Protein AF-A0A2A2TKQ3-F1 (afdb_monomer)

Nearest PDB structures (foldseek):
  7jpq-assembly1_D  TM=5.133E-01  e=3.479E-04  Homo sapiens
  7jps-assembly1_D  TM=4.790E-01  e=3.655E-04  Homo sapiens
  7jgr-assembly1_D  TM=4.198E-01  e=1.679E-03  Drosophila melanogaster
  4l0r-assembly1_A  TM=9.637E-01  e=2.962E+00  Homo sapiens
  4afl-assembly2_F  TM=9.452E-01  e=4.844E+00  Homo sapiens

Solvent-accessible surface area (backbone atoms only — not comparable to full-atom values): 18251 Å² total; per-residue (Å²): 138,77,60,67,70,52,51,55,51,50,51,50,51,53,47,52,53,48,47,54,51,45,52,52,51,42,51,55,42,51,55,50,44,76,71,51,83,50,72,69,60,38,51,51,38,49,52,52,42,55,53,43,53,54,52,42,53,53,50,50,50,52,50,51,52,53,50,52,61,75,63,34,67,68,57,36,50,50,52,47,66,71,50,55,58,72,42,72,45,65,68,28,51,52,52,50,51,59,57,70,72,41,88,62,44,68,46,39,36,35,35,64,30,19,59,53,47,32,35,68,39,55,52,48,50,54,51,54,50,44,36,72,77,66,40,86,54,52,71,47,75,33,72,44,39,84,91,49,57,41,56,71,57,37,57,47,51,55,50,26,60,76,69,71,48,94,71,82,88,50,98,83,51,60,64,66,62,54,45,49,52,48,42,48,53,55,52,71,71,58,53,65,50,35,39,39,35,36,40,37,37,38,53,74,51,35,82,52,52,66,60,48,50,48,43,44,49,64,66,43,47,48,51,41,51,52,59,51,65,68,43,81,89,36,59,68,42,36,39,38,35,39,42,29,17,46,50,79,74,58,72,69,53,53,50,61,51,66,74,36,85,70,58,41,78,43,66,71,64,64,39,49,46,65,38,45,28,54,37,50,61,74,49,36,78,68,48,47,95,59,42,101,70,79,41,73,70,53,46,49,52,50,22,47,52,47,19,62,74,21,74,65,10,30,34,38,49,38,52,52,52,60,68,47,41,64,62,53,47,54,67,74,75,118

Radius of gyration: 28.94 Å; Cα contacts (8 Å, |Δi|>4): 387; chains: 1; bounding box: 60×42×96 Å

Organism: NCBI:txid987040

pLDDT: mean 85.83, std 11.77, range [32.97, 98.12]

Secondary structure (DSSP, 8-state):
--HHHHHHHHHHHHHHHHHHHHHHHHHHHHHHHHH---HHHHHHHHHHHHHHHHHHHHHHHHHHHHHHHHT-HHHHHHHHHHHGGGSS-HHHHHHHHHHHTSS-SEEEEEEESTTTTTHHHHHHHHHHHHHHHHSS-EEEEEE--TTS--SHHHHHHHHHHHHT------TTS-HHHHHHHHHHHHHHH--TT-EEEEEEE-GGG-TTHHHHHHHIIIIIIHHHHHHHHT-TT-TT-EEEEEEEESSPPPHHHHHHHHH-TTEEEPPP-PPPHHHHHHHHHHTGGGGGGG-TT--HHHHHHHHHHHHHHTTTT-HHHHHHHHHHHHHHHHHTT-

Sequence (334 aa):
MVGISRTTKLQKQMLEEKLASLSEQCTVVNEQMNSERDARSHLLLKKQGDELLEQMKQVEMELNQLEASENNPNQKYIDIKKNLPEIDFDKARKLINKELEKKEIESLFFLENSHSMAGELCISIIRNLLEKNHGNPRHFPIGINIMSRQDHFGILEPLAKQLQVHTVFQDNTDIQESTNEIINKICQSICTGSVIFFEINNWNNLTNQCEIIRWFLDDFWQPLVSKCKNKKDTPGIKIICVIDAEYPIESEYKQVFKNYSKLIELPLTTWNEKHINEWLVRYSSCFINYQSNLTGSKINEIGKQIFLKTNKGIPRMVSQELEDLPKRLVNCQL

InterPro domains:
  IPR045438 Effector-associated domain 9 [PF19962] (5-66)
  IPR045475 Inactive STAND domain [PF19995] (86-243)

Foldseek 3Di:
DPPPVVVLVVVLVVLVVVLVVLVVVLVVLVVVLVVDDDPVVNVVSVVVNVVSVVVNVVSVVVNVVSVCVLPDLVVLLVVLVVCLLVLDLVQLLVVLVVVVPDQQQEAAEEEAQCQLLVVVSVVVSSQVVCCVPQNHAAEQEQEQDLPDAQALVSRLVSLCVVLVNPDDDDPPDDSLVSLVVSLVSVLVPDAASHEHEYEYPALVSHPCSQVNVCCCVPRHPVVSSVSNVVPPRHRNRHYYYYHYHSHGDDPSSVVSVVVVPRYHYRDRDFRALVSQLVSCVVVVSSQCVLDVPPDSVVSSVLSVVQCVVSVNGRSNSSSVSSSCVNVVSNVVPD

Structure (mmCIF, N/CA/C/O backbone):
data_AF-A0A2A2TKQ3-F1
#
_entry.id   AF-A0A2A2TKQ3-F1
#
loop_
_atom_site.group_PDB
_atom_site.id
_atom_site.type_symbol
_atom_site.label_atom_id
_atom_site.label_alt_id
_atom_site.label_comp_id
_atom_site.label_asym_id
_atom_site.label_entity_id
_atom_site.label_seq_id
_atom_site.pdbx_PDB_ins_code
_atom_site.Cartn_x
_atom_site.Cartn_y
_atom_site.Cartn_z
_atom_site.occupancy
_atom_site.B_iso_or_equiv
_atom_site.auth_seq_id
_atom_site.auth_comp_id
_atom_site.auth_asym_id
_atom_site.auth_atom_id
_atom_site.pdbx_PDB_model_num
ATOM 1 N N . MET A 1 1 ? -7.469 -7.373 16.432 1.00 38.38 1 MET A N 1
ATOM 2 C CA . MET A 1 1 ? -7.337 -6.271 17.411 1.00 38.38 1 MET A CA 1
ATOM 3 C C . MET A 1 1 ? -8.690 -5.992 18.080 1.00 38.38 1 MET A C 1
ATOM 5 O O . MET A 1 1 ? -9.274 -4.946 17.866 1.00 38.38 1 MET A O 1
ATOM 9 N N . VAL A 1 2 ? -9.202 -6.938 18.881 1.00 34.91 2 VAL A N 1
ATOM 10 C CA . VAL A 1 2 ? -10.516 -6.844 19.576 1.00 34.91 2 VAL A CA 1
ATOM 11 C C . VAL A 1 2 ? -10.351 -6.470 21.068 1.00 34.91 2 VAL A C 1
ATOM 13 O O . VAL A 1 2 ? -11.324 -6.293 21.790 1.00 34.91 2 VAL A O 1
ATOM 16 N N . GLY A 1 3 ? -9.107 -6.331 21.548 1.00 32.97 3 GLY A N 1
ATOM 17 C CA . GLY A 1 3 ? -8.799 -6.170 22.976 1.00 32.97 3 GLY A CA 1
ATOM 18 C C . GLY A 1 3 ? -8.973 -4.755 23.530 1.00 32.97 3 GLY A C 1
ATOM 19 O O . GLY A 1 3 ? -9.425 -4.620 24.658 1.00 32.97 3 GLY A O 1
ATOM 20 N N . ILE A 1 4 ? -8.683 -3.717 22.736 1.00 42.84 4 ILE A N 1
ATOM 21 C CA . ILE A 1 4 ? -8.567 -2.339 23.246 1.00 42.84 4 ILE A CA 1
ATOM 22 C C . ILE A 1 4 ? -9.932 -1.791 23.694 1.00 42.84 4 ILE A C 1
ATOM 24 O O . ILE A 1 4 ? -10.038 -1.252 24.784 1.00 42.84 4 ILE A O 1
ATOM 28 N N . SER A 1 5 ? -11.005 -2.028 22.931 1.00 52.81 5 SER A N 1
ATOM 29 C CA . SER A 1 5 ? -12.359 -1.569 23.292 1.00 52.81 5 SER A CA 1
ATOM 30 C C . SER A 1 5 ? -12.950 -2.297 24.513 1.00 52.81 5 SER A C 1
ATOM 32 O O . SER A 1 5 ? -13.730 -1.714 25.264 1.00 52.81 5 SER A O 1
ATOM 34 N N . ARG A 1 6 ? -12.557 -3.558 24.765 1.00 54.03 6 ARG A N 1
ATOM 35 C CA . ARG A 1 6 ? -12.997 -4.296 25.964 1.00 54.03 6 ARG A CA 1
ATOM 36 C C . ARG A 1 6 ? -12.308 -3.794 27.227 1.00 54.03 6 ARG A C 1
ATOM 38 O O . ARG A 1 6 ? -12.961 -3.714 28.259 1.00 54.03 6 ARG A O 1
ATOM 45 N N . THR A 1 7 ? -11.025 -3.445 27.142 1.00 61.28 7 THR A N 1
ATOM 46 C CA . THR A 1 7 ? -10.270 -2.914 28.282 1.00 61.28 7 THR A CA 1
ATOM 47 C C . THR A 1 7 ? -10.760 -1.534 28.703 1.00 61.28 7 THR A C 1
ATOM 49 O O . THR A 1 7 ? -10.963 -1.331 29.893 1.00 61.28 7 THR A O 1
ATOM 52 N N . THR A 1 8 ? -11.054 -0.626 27.765 1.00 65.62 8 THR A N 1
ATOM 53 C CA . THR A 1 8 ? -11.585 0.708 28.107 1.00 65.62 8 THR A CA 1
ATOM 54 C C . THR A 1 8 ? -12.985 0.623 28.711 1.00 65.62 8 THR A C 1
ATOM 56 O O . THR A 1 8 ? -13.270 1.288 29.701 1.00 65.62 8 THR A O 1
ATOM 59 N N . LYS A 1 9 ? -13.845 -0.257 28.176 1.00 73.25 9 LYS A N 1
ATOM 60 C CA . LYS A 1 9 ? -15.193 -0.485 28.718 1.00 73.25 9 LYS A CA 1
ATOM 61 C C . LYS A 1 9 ? -15.160 -1.073 30.131 1.00 73.25 9 LYS A C 1
ATOM 63 O O . LYS A 1 9 ? -15.914 -0.628 30.988 1.00 73.25 9 LYS A O 1
ATOM 68 N N . LEU A 1 10 ? -14.281 -2.047 30.371 1.00 77.88 10 LEU A N 1
ATOM 69 C CA . LEU A 1 10 ? -14.086 -2.637 31.696 1.00 77.88 10 LEU A CA 1
ATOM 70 C C . LEU A 1 10 ? -13.539 -1.600 32.686 1.00 77.88 10 LEU A C 1
ATOM 72 O O . LEU A 1 10 ? -14.018 -1.509 33.808 1.00 77.88 10 LEU A O 1
ATOM 76 N N . GLN A 1 11 ? -12.583 -0.777 32.250 1.00 78.06 11 GLN A N 1
ATOM 77 C CA . GLN A 1 11 ? -12.016 0.297 33.061 1.00 78.06 11 GLN A CA 1
ATOM 78 C C . GLN A 1 11 ? -13.063 1.362 33.422 1.00 78.06 11 GLN A C 1
ATOM 80 O O . GLN A 1 11 ? -13.109 1.789 34.572 1.00 78.06 11 GLN A O 1
ATOM 85 N N . LYS A 1 12 ? -13.946 1.736 32.484 1.00 81.69 12 LYS A N 1
ATOM 86 C CA . LYS A 1 12 ? -15.074 2.640 32.751 1.00 81.69 12 LYS A CA 1
ATOM 87 C C . LYS A 1 12 ? -16.026 2.059 33.800 1.00 81.69 12 LYS A C 1
ATOM 89 O O . LYS A 1 12 ? -16.311 2.734 34.781 1.00 81.69 12 LYS A O 1
ATOM 94 N N . GLN A 1 13 ? -16.433 0.796 33.647 1.00 84.81 13 GLN A N 1
ATOM 95 C CA . GLN A 1 13 ? -17.300 0.119 34.622 1.00 84.81 13 GLN A CA 1
ATOM 96 C C . GLN A 1 13 ? -16.669 0.064 36.019 1.00 84.81 13 GLN A C 1
ATOM 98 O O . GLN A 1 13 ? -17.330 0.375 37.003 1.00 84.81 13 GLN A O 1
ATOM 103 N N . MET A 1 14 ? -15.375 -0.254 36.114 1.00 85.00 14 MET A N 1
ATOM 104 C CA . MET A 1 14 ? -14.665 -0.273 37.398 1.00 85.00 14 MET A CA 1
ATOM 105 C C . MET A 1 14 ? -14.603 1.111 38.063 1.00 85.00 14 MET A C 1
ATOM 107 O O . MET A 1 14 ? -14.680 1.208 39.287 1.00 85.00 14 MET A O 1
ATOM 111 N N . LEU A 1 15 ? -14.451 2.184 37.280 1.00 84.38 15 LEU A N 1
ATOM 112 C CA . LEU A 1 15 ? -14.447 3.554 37.799 1.00 84.38 15 LEU A CA 1
ATOM 113 C C . LEU A 1 15 ? -15.848 4.012 38.231 1.00 84.38 15 LEU A C 1
ATOM 115 O O . LEU A 1 15 ? -15.969 4.654 39.270 1.00 84.38 15 LEU A O 1
ATOM 119 N N . GLU A 1 16 ? -16.900 3.635 37.499 1.00 85.75 16 GLU A N 1
ATOM 120 C CA . GLU A 1 16 ? -18.302 3.887 37.876 1.00 85.75 16 GLU A CA 1
ATOM 121 C C . GLU A 1 16 ? -18.680 3.159 39.178 1.00 85.75 16 GLU A C 1
ATOM 123 O O . GLU A 1 16 ? -19.256 3.763 40.084 1.00 85.75 16 GLU A O 1
ATOM 128 N N . GLU A 1 17 ? -18.292 1.889 39.321 1.00 89.06 17 GLU A N 1
ATOM 129 C CA . GLU A 1 17 ? -18.485 1.111 40.554 1.00 89.06 17 GLU A CA 1
ATOM 130 C C . GLU A 1 17 ? -17.715 1.718 41.736 1.00 89.06 17 GLU A C 1
ATOM 132 O O . GLU A 1 17 ? -18.241 1.821 42.848 1.00 89.06 17 GLU A O 1
ATOM 137 N N . LYS A 1 18 ? -16.481 2.181 41.497 1.00 87.44 18 LYS A N 1
ATOM 138 C CA . LYS A 1 18 ? -15.673 2.866 42.512 1.00 87.44 18 LYS A CA 1
ATOM 139 C C . LYS A 1 18 ? -16.313 4.184 42.948 1.00 87.44 18 LYS A C 1
ATOM 141 O O . LYS A 1 18 ? -16.324 4.479 44.141 1.00 87.44 18 LYS A O 1
ATOM 146 N N . LEU A 1 19 ? -16.864 4.955 42.013 1.00 86.56 19 LEU A N 1
ATOM 147 C CA . LEU A 1 19 ? -17.564 6.203 42.311 1.00 86.56 19 LEU A CA 1
ATOM 148 C C . LEU A 1 19 ? -18.835 5.954 43.136 1.00 86.56 19 LEU A C 1
ATOM 150 O O . LEU A 1 19 ? -19.064 6.644 44.129 1.00 86.56 19 LEU A O 1
ATOM 154 N N . ALA A 1 20 ? -19.615 4.929 42.781 1.00 86.19 20 ALA A N 1
ATOM 155 C CA . ALA A 1 20 ? -20.794 4.524 43.543 1.00 86.19 20 ALA A CA 1
ATOM 156 C C . ALA A 1 20 ? -20.430 4.111 44.981 1.00 86.19 20 ALA A C 1
ATOM 158 O O . ALA A 1 20 ? -21.057 4.578 45.931 1.00 86.19 20 ALA A O 1
ATOM 159 N N . SER A 1 21 ? -19.370 3.313 45.154 1.00 89.19 21 SER A N 1
ATOM 160 C CA . SER A 1 21 ? -18.897 2.903 46.482 1.00 89.19 21 SER A CA 1
ATOM 161 C C . SER A 1 21 ? -18.378 4.078 47.319 1.00 89.19 21 SER A C 1
ATOM 163 O O . SER A 1 21 ? -18.686 4.165 48.507 1.00 89.19 21 SER A O 1
ATOM 165 N N . LEU A 1 22 ? -17.625 5.009 46.722 1.00 87.19 22 LEU A N 1
ATOM 166 C CA . LEU A 1 22 ? -17.158 6.211 47.422 1.00 87.19 22 LEU A CA 1
ATOM 167 C C . LEU A 1 22 ? -18.323 7.119 47.832 1.00 87.19 22 LEU A C 1
ATOM 169 O O . LEU A 1 22 ? -18.318 7.655 48.939 1.00 87.19 22 LEU A O 1
ATOM 173 N N . SER A 1 23 ? -19.345 7.247 46.981 1.00 87.75 23 SER A N 1
ATOM 174 C CA . SER A 1 23 ? -20.551 8.006 47.316 1.00 87.75 23 SER A CA 1
ATOM 175 C C . SER A 1 23 ? -21.299 7.390 48.500 1.00 87.75 23 SER A C 1
ATOM 177 O O . SER A 1 23 ? -21.747 8.123 49.379 1.00 87.75 23 SER A O 1
ATOM 179 N N . GLU A 1 24 ? -21.416 6.062 48.553 1.00 88.75 24 GLU A N 1
ATOM 180 C CA . GLU A 1 24 ? -22.036 5.355 49.679 1.00 88.75 24 GLU A CA 1
ATOM 181 C C . GLU A 1 24 ? -21.232 5.562 50.975 1.00 88.75 24 GLU A C 1
ATOM 183 O O . GLU A 1 24 ? -21.789 5.935 52.009 1.00 88.75 24 GLU A O 1
ATOM 188 N N . GLN A 1 25 ? -19.903 5.448 50.920 1.00 86.81 25 GLN A N 1
ATOM 189 C CA . GLN A 1 25 ? -19.039 5.715 52.076 1.00 86.81 25 GLN A CA 1
ATOM 190 C C . GLN A 1 25 ? -19.161 7.164 52.573 1.00 86.81 25 GLN A C 1
ATOM 192 O O . GLN A 1 25 ? -19.242 7.392 53.781 1.00 86.81 25 GLN A O 1
ATOM 197 N N . CYS A 1 26 ? -19.252 8.138 51.663 1.00 86.50 26 CYS A N 1
ATOM 198 C CA . CYS A 1 26 ? -19.525 9.535 52.002 1.00 86.50 26 CYS A CA 1
ATOM 199 C C . CYS A 1 26 ? -20.853 9.692 52.750 1.00 86.50 26 CYS A C 1
ATOM 201 O O . CYS A 1 26 ? -20.901 10.408 53.749 1.00 86.50 26 CYS A O 1
ATOM 203 N N . THR A 1 27 ? -21.921 9.016 52.310 1.00 86.00 27 THR A N 1
ATOM 204 C CA . THR A 1 27 ? -23.219 9.085 53.003 1.00 86.00 27 THR A CA 1
ATOM 205 C C . THR A 1 27 ? -23.136 8.537 54.425 1.00 86.00 27 THR A C 1
ATOM 207 O O . THR A 1 27 ? -23.575 9.212 55.353 1.00 86.00 27 THR A O 1
ATOM 210 N N . VAL A 1 28 ? -22.463 7.399 54.620 1.00 89.56 28 VAL A N 1
ATOM 211 C CA . VAL A 1 28 ? -22.272 6.780 55.940 1.00 89.56 28 VAL A CA 1
ATOM 212 C C . VAL A 1 28 ? -21.461 7.680 56.878 1.00 89.56 28 VAL A C 1
ATOM 214 O O . VAL A 1 28 ? -21.851 7.883 58.027 1.00 89.56 28 VAL A O 1
ATOM 217 N N . VAL A 1 29 ? -20.352 8.259 56.404 1.00 88.69 29 VAL A N 1
ATOM 218 C CA . VAL A 1 29 ? -19.524 9.175 57.213 1.00 88.69 29 VAL A CA 1
ATOM 219 C C . VAL A 1 29 ? -20.309 10.431 57.597 1.00 88.69 29 VAL A C 1
ATOM 221 O O . VAL A 1 29 ? -20.204 10.909 58.726 1.00 88.69 29 VAL A O 1
ATOM 224 N N . ASN A 1 30 ? -21.135 10.950 56.688 1.00 85.25 30 ASN A N 1
ATOM 225 C CA . ASN A 1 30 ? -21.943 12.139 56.936 1.00 85.25 30 ASN A CA 1
ATOM 226 C C . ASN A 1 30 ? -23.071 11.864 57.951 1.00 85.25 30 ASN A C 1
ATOM 228 O O . ASN A 1 30 ? -23.329 12.677 58.838 1.00 85.25 30 ASN A O 1
ATOM 232 N N . GLU A 1 31 ? -23.705 10.691 57.880 1.00 87.62 31 GLU A N 1
ATOM 233 C CA . GLU A 1 31 ? -24.677 10.226 58.878 1.00 87.62 31 GLU A CA 1
ATOM 234 C C . GLU A 1 31 ? -24.041 10.057 60.265 1.00 87.62 31 GLU A C 1
ATOM 236 O O . GLU A 1 31 ? -24.593 10.534 61.259 1.00 87.62 31 GLU A O 1
ATOM 241 N N . GLN A 1 32 ? -22.849 9.453 60.335 1.00 87.94 32 GLN A N 1
ATOM 242 C CA . GLN A 1 32 ? -22.090 9.314 61.580 1.00 87.94 32 GLN A CA 1
ATOM 243 C C . GLN A 1 32 ? -21.728 10.680 62.169 1.00 87.94 32 GLN A C 1
ATOM 245 O O . GLN A 1 32 ? -21.959 10.913 63.355 1.00 87.94 32 GLN A O 1
ATOM 250 N N . MET A 1 33 ? -21.253 11.610 61.337 1.00 85.94 33 MET A N 1
ATOM 251 C CA . MET A 1 33 ? -20.903 12.971 61.747 1.00 85.94 33 MET A CA 1
ATOM 252 C C . MET A 1 33 ? -22.107 13.731 62.325 1.00 85.94 33 MET A C 1
ATOM 254 O O . MET A 1 33 ? -21.965 14.404 63.342 1.00 85.94 33 MET A O 1
ATOM 258 N N . ASN A 1 34 ? -23.301 13.565 61.747 1.00 83.88 34 ASN A N 1
ATOM 259 C CA . ASN A 1 34 ? -24.538 14.182 62.246 1.00 83.88 34 ASN A CA 1
ATOM 260 C C . ASN A 1 34 ? -25.004 13.622 63.602 1.00 83.88 34 ASN A C 1
ATOM 262 O O . ASN A 1 34 ? -25.758 14.280 64.321 1.00 83.88 34 ASN A O 1
ATOM 266 N N . SER A 1 35 ? -24.581 12.405 63.946 1.00 84.06 35 SER A N 1
ATOM 267 C CA . SER A 1 35 ? -24.925 11.738 65.207 1.00 84.06 35 SER A CA 1
ATOM 268 C C . SER A 1 35 ? -23.875 11.910 66.315 1.00 84.06 35 SER A C 1
ATOM 270 O O . SER A 1 35 ? -24.175 11.658 67.485 1.00 84.06 35 SER A O 1
ATOM 272 N N . GLU A 1 36 ? -22.667 12.360 65.967 1.00 88.38 36 GLU A N 1
ATOM 273 C CA . GLU A 1 36 ? -21.519 12.435 66.870 1.00 88.38 36 GLU A CA 1
ATOM 274 C C . GLU A 1 36 ? -21.547 13.704 67.735 1.00 88.38 36 GLU A C 1
ATOM 276 O O . GLU A 1 36 ? -21.776 14.816 67.257 1.00 88.38 36 GLU A O 1
ATOM 281 N N . ARG A 1 37 ? -21.301 13.544 69.040 1.00 80.38 37 ARG A N 1
ATOM 282 C CA . ARG A 1 37 ? -21.305 14.644 70.023 1.00 80.38 37 ARG A CA 1
ATOM 283 C C . ARG A 1 37 ? -19.910 14.972 70.543 1.00 80.38 37 ARG A C 1
ATOM 285 O O . ARG A 1 37 ? -19.712 16.056 71.090 1.00 80.38 37 ARG A O 1
ATOM 292 N N . ASP A 1 38 ? -18.953 14.060 70.385 1.00 91.88 38 ASP A N 1
ATOM 293 C CA . ASP A 1 38 ? -17.563 14.288 70.760 1.00 91.88 38 ASP A CA 1
ATOM 294 C C . ASP A 1 38 ? -16.815 15.099 69.688 1.00 91.88 38 ASP A C 1
ATOM 296 O O . ASP A 1 38 ? -16.708 14.706 68.525 1.00 91.88 38 ASP A O 1
ATOM 300 N N . ALA A 1 39 ? -16.237 16.233 70.093 1.00 81.94 39 ALA A N 1
ATOM 301 C CA . ALA A 1 39 ? -15.556 17.158 69.186 1.00 81.94 39 ALA A CA 1
ATOM 302 C C . ALA A 1 39 ? -14.327 16.540 68.495 1.00 81.94 39 ALA A C 1
ATOM 304 O O . ALA A 1 39 ? -14.009 16.894 67.358 1.00 81.94 39 ALA A O 1
ATOM 305 N N . ARG A 1 40 ? -13.625 15.613 69.161 1.00 83.69 40 ARG A N 1
ATOM 306 C CA . ARG A 1 40 ? -12.448 14.943 68.591 1.00 83.69 40 ARG A CA 1
ATOM 307 C C . ARG A 1 40 ? -12.856 13.921 67.530 1.00 83.69 40 ARG A C 1
ATOM 309 O O . ARG A 1 40 ? -12.249 13.887 66.461 1.00 83.69 40 ARG A O 1
ATOM 316 N N . SER A 1 41 ? -13.888 13.135 67.808 1.00 82.56 41 SER A N 1
ATOM 317 C CA . SER A 1 41 ? -14.453 12.141 66.890 1.00 82.56 41 SER A CA 1
ATOM 318 C C . SER A 1 41 ? -15.089 12.810 65.668 1.00 82.56 41 SER A C 1
ATOM 320 O O . SER A 1 41 ? -14.829 12.402 64.538 1.00 82.56 41 SER A O 1
ATOM 322 N N . HIS A 1 42 ? -15.776 13.939 65.862 1.00 85.31 42 HIS A N 1
ATOM 323 C CA . HIS A 1 42 ? -16.297 14.759 64.767 1.00 85.31 42 HIS A CA 1
ATOM 324 C C . HIS A 1 42 ? -15.183 15.296 63.847 1.00 85.31 42 HIS A C 1
ATOM 326 O O . HIS A 1 42 ? -15.354 15.371 62.629 1.00 85.31 42 HIS A O 1
ATOM 332 N N . LEU A 1 43 ? -14.023 15.678 64.393 1.00 85.56 43 LEU A N 1
ATOM 333 C CA . LEU A 1 43 ? -12.900 16.177 63.589 1.00 85.56 43 LEU A CA 1
ATOM 334 C C . LEU A 1 43 ? -12.257 15.062 62.745 1.00 85.56 43 LEU A C 1
ATOM 336 O O . LEU A 1 43 ? -11.858 15.310 61.607 1.00 85.56 43 LEU A O 1
ATOM 340 N N . LEU A 1 44 ? -12.204 13.834 63.270 1.00 88.00 44 LEU A N 1
ATOM 341 C CA . LEU A 1 44 ? -11.739 12.656 62.530 1.00 88.00 44 LEU A CA 1
ATOM 342 C C . LEU A 1 44 ? -12.700 12.275 61.396 1.00 88.00 44 LEU A C 1
ATOM 344 O O . LEU A 1 44 ? -12.243 12.071 60.274 1.00 88.00 44 LEU A O 1
ATOM 348 N N . LEU A 1 45 ? -14.010 12.254 61.664 1.00 86.25 45 LEU A N 1
ATOM 349 C CA . LEU A 1 45 ? -15.042 11.978 60.657 1.00 86.25 45 LEU A CA 1
ATOM 350 C C . LEU A 1 45 ? -15.043 13.030 59.544 1.00 86.25 45 LEU A C 1
ATOM 352 O O . LEU A 1 45 ? -15.111 12.686 58.367 1.00 86.25 45 LEU A O 1
ATOM 356 N N . LYS A 1 46 ? -14.871 14.310 59.895 1.00 87.88 46 LYS A N 1
ATOM 357 C CA . LYS A 1 46 ? -14.726 15.384 58.907 1.00 87.88 46 LYS A CA 1
ATOM 358 C C . LYS A 1 46 ? -13.522 15.155 57.992 1.00 87.88 46 LYS A C 1
ATOM 360 O O . LYS A 1 46 ? -13.654 15.253 56.779 1.00 87.88 46 LYS A O 1
ATOM 365 N N . LYS A 1 47 ? -12.364 14.808 58.565 1.00 88.44 47 LYS A N 1
ATOM 366 C CA . LYS A 1 47 ? -11.156 14.515 57.784 1.00 88.44 47 LYS A CA 1
ATOM 367 C C . LYS A 1 47 ? -11.368 13.327 56.836 1.00 88.44 47 LYS A C 1
ATOM 369 O O . LYS A 1 47 ? -10.945 13.390 55.689 1.00 88.44 47 LYS A O 1
ATOM 374 N N . GLN A 1 48 ? -12.046 12.276 57.297 1.00 88.00 48 GLN A N 1
ATOM 375 C CA . GLN A 1 48 ? -12.404 11.128 56.457 1.00 88.00 48 GLN A CA 1
ATOM 376 C C . GLN A 1 48 ? -13.364 11.519 55.324 1.00 88.00 48 GLN A C 1
ATOM 378 O O . GLN A 1 48 ? -13.177 11.079 54.193 1.00 88.00 48 GLN A O 1
ATOM 383 N N . GLY A 1 49 ? -14.351 12.378 55.595 1.00 86.44 49 GLY A N 1
ATOM 384 C CA . GLY A 1 49 ? -15.253 12.911 54.570 1.00 86.44 49 GLY A CA 1
ATOM 385 C C . GLY A 1 49 ? -14.524 13.741 53.510 1.00 86.44 49 GLY A C 1
ATOM 386 O O . GLY A 1 49 ? -14.755 13.553 52.317 1.00 86.44 49 GLY A O 1
ATOM 387 N N . ASP A 1 50 ? -13.594 14.604 53.928 1.00 86.19 50 ASP A N 1
ATOM 388 C CA . ASP A 1 50 ? -12.769 15.406 53.016 1.00 86.19 50 ASP A CA 1
ATOM 389 C C . ASP A 1 50 ? -11.870 14.512 52.131 1.00 86.19 50 ASP A C 1
ATOM 391 O O . ASP A 1 50 ? -11.747 14.748 50.928 1.00 86.19 50 ASP A O 1
ATOM 395 N N . GLU A 1 51 ? -11.286 13.448 52.696 1.00 89.62 51 GLU A N 1
ATOM 396 C CA . GLU A 1 51 ? -10.481 12.462 51.956 1.00 89.62 51 GLU A CA 1
ATOM 397 C C . GLU A 1 51 ? -11.315 11.685 50.921 1.00 89.62 51 GLU A C 1
ATOM 399 O O . GLU A 1 51 ? -10.859 11.479 49.794 1.00 89.62 51 GLU A O 1
ATOM 404 N N . LEU A 1 52 ? -12.541 11.280 51.269 1.00 86.06 52 LEU A N 1
ATOM 405 C CA . LEU A 1 52 ? -13.451 10.593 50.347 1.00 86.06 52 LEU A CA 1
ATOM 406 C C . LEU A 1 52 ? -13.910 11.508 49.202 1.00 86.06 52 LEU A C 1
ATOM 408 O O . LEU A 1 52 ? -13.929 11.079 48.048 1.00 86.06 52 LEU A O 1
ATOM 412 N N . LEU A 1 53 ? -14.216 12.777 49.490 1.00 84.88 53 LEU A N 1
ATOM 413 C CA . LEU A 1 53 ? -14.590 13.763 48.470 1.00 84.88 53 LEU A CA 1
ATOM 414 C C . LEU A 1 53 ? -13.462 14.023 47.468 1.00 84.88 53 LEU A C 1
ATOM 416 O O . LEU A 1 53 ? -13.719 14.161 46.271 1.00 84.88 53 LEU A O 1
ATOM 420 N N . GLU A 1 54 ? -12.215 14.075 47.930 1.00 88.06 54 GLU A N 1
ATOM 421 C CA . GLU A 1 54 ? -11.071 14.259 47.037 1.00 88.06 54 GLU A CA 1
ATOM 422 C C . GLU A 1 54 ? -10.852 13.032 46.140 1.00 88.06 54 GLU A C 1
ATOM 424 O O . GLU A 1 54 ? -10.619 13.168 44.938 1.00 88.06 54 GLU A O 1
ATOM 429 N N . GLN A 1 55 ? -11.032 11.824 46.684 1.00 85.00 55 GLN A N 1
ATOM 430 C CA . GLN A 1 55 ? -11.001 10.595 45.888 1.00 85.00 55 GLN A CA 1
ATOM 431 C C . GLN A 1 55 ? -12.128 10.549 44.846 1.00 85.00 55 GLN A C 1
ATOM 433 O O . GLN A 1 55 ? -11.887 10.111 43.721 1.00 85.00 55 GLN A O 1
ATOM 438 N N . MET A 1 56 ? -13.334 11.025 45.181 1.00 80.12 56 MET A N 1
ATOM 439 C CA . MET A 1 56 ? -14.442 11.129 44.224 1.00 80.12 56 MET A CA 1
ATOM 440 C C . MET A 1 56 ? -14.095 12.067 43.067 1.00 80.12 56 MET A C 1
ATOM 442 O O . MET A 1 56 ? -14.214 11.660 41.914 1.00 80.12 56 MET A O 1
ATOM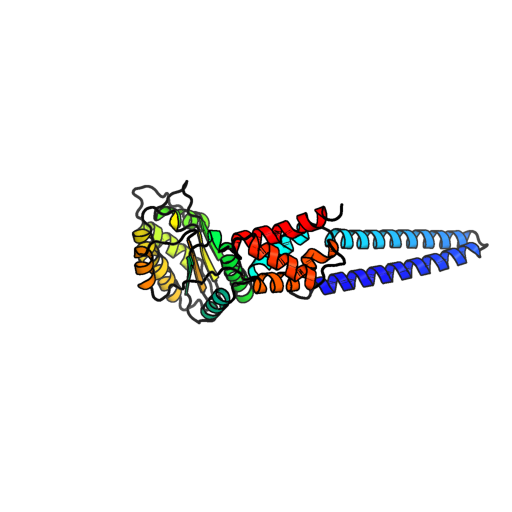 446 N N . LYS A 1 57 ? -13.578 13.270 43.349 1.00 82.94 57 LYS A N 1
ATOM 447 C CA . LYS A 1 57 ? -13.145 14.214 42.301 1.00 82.94 57 LYS A CA 1
ATOM 448 C C . LYS A 1 57 ? -12.081 13.620 41.384 1.00 82.94 57 LYS A C 1
ATOM 450 O O . LYS A 1 57 ? -12.107 13.851 40.177 1.00 82.94 57 LYS A O 1
ATOM 455 N N . GLN A 1 58 ? -11.144 12.854 41.941 1.00 85.94 58 GLN A N 1
ATOM 456 C CA . GLN A 1 58 ? -10.100 12.209 41.153 1.00 85.94 58 GLN A CA 1
ATOM 457 C C . GLN A 1 58 ? -10.677 11.138 40.213 1.00 85.94 58 GLN A C 1
ATOM 459 O O . GLN A 1 58 ? -10.319 11.101 39.037 1.00 85.94 58 GLN A O 1
ATOM 464 N N . VAL A 1 59 ? -11.624 10.325 40.693 1.00 82.50 59 VAL A N 1
ATOM 465 C CA . VAL A 1 59 ? -12.334 9.334 39.865 1.00 82.50 59 VAL A CA 1
ATOM 466 C C . VAL A 1 59 ? -13.202 10.014 38.796 1.00 82.50 59 VAL A C 1
ATOM 468 O O . VAL A 1 59 ? -13.205 9.570 37.649 1.00 82.50 59 VAL A O 1
ATOM 471 N N . GLU A 1 60 ? -13.878 11.121 39.117 1.00 79.69 60 GLU A N 1
ATOM 472 C CA . GLU A 1 60 ? -14.631 11.924 38.140 1.00 79.69 60 GLU A CA 1
ATOM 473 C C . GLU A 1 60 ? -13.721 12.527 37.066 1.00 79.69 60 GLU A C 1
ATOM 475 O O . GLU A 1 60 ? -14.065 12.520 35.885 1.00 79.69 60 GLU A O 1
ATOM 480 N N . MET A 1 61 ? -12.537 13.025 37.435 1.00 77.69 61 MET A N 1
ATOM 481 C CA . MET A 1 61 ? -11.546 13.499 36.467 1.00 77.69 61 MET A CA 1
ATOM 482 C C . MET A 1 61 ? -11.076 12.382 35.532 1.00 77.69 61 MET A C 1
ATOM 484 O O . MET A 1 61 ? -10.970 12.613 34.328 1.00 77.69 61 MET A O 1
ATOM 488 N N . GLU A 1 62 ? -10.811 11.184 36.054 1.00 79.56 62 GLU A N 1
ATOM 489 C CA . GLU A 1 62 ? -10.413 10.023 35.247 1.00 79.56 62 GLU A CA 1
ATOM 490 C C . GLU A 1 62 ? -11.536 9.571 34.299 1.00 79.56 62 GLU A C 1
ATOM 492 O O . GLU A 1 62 ? -11.277 9.302 33.123 1.00 79.56 62 GLU A O 1
ATOM 497 N N . LEU A 1 63 ? -12.792 9.565 34.763 1.00 77.19 63 LEU A N 1
ATOM 498 C CA . LEU A 1 63 ? -13.966 9.303 33.922 1.00 77.19 63 LEU A CA 1
ATOM 499 C C . LEU A 1 63 ? -14.108 10.353 32.815 1.00 77.19 63 LEU A C 1
ATOM 501 O O . LEU A 1 63 ? -14.230 9.996 31.645 1.00 77.19 63 LEU A O 1
ATOM 505 N N . ASN A 1 64 ? -13.993 11.638 33.153 1.00 72.12 64 ASN A N 1
ATOM 506 C CA . ASN A 1 64 ? -14.066 12.733 32.186 1.00 72.12 64 ASN A CA 1
ATOM 507 C C . ASN A 1 64 ? -12.933 12.674 31.148 1.00 72.12 64 ASN A C 1
ATOM 509 O O . ASN A 1 64 ? -13.145 12.997 29.980 1.00 72.12 64 ASN A O 1
ATOM 513 N N . GLN A 1 65 ? -11.730 12.244 31.537 1.00 72.38 65 GLN A N 1
ATOM 514 C CA . GLN A 1 65 ? -10.611 12.037 30.610 1.00 72.38 65 GLN A CA 1
ATOM 515 C C . GLN A 1 65 ? -10.863 10.860 29.660 1.00 72.38 65 GLN A C 1
ATOM 517 O O . GLN A 1 65 ? -10.595 10.976 28.460 1.00 72.38 65 GLN A O 1
ATOM 522 N N . LEU A 1 66 ? -11.412 9.752 30.166 1.00 70.88 66 LEU A N 1
ATOM 523 C CA . LEU A 1 66 ? -11.817 8.616 29.337 1.00 70.88 66 LEU A CA 1
ATOM 524 C C . LEU A 1 66 ? -12.919 9.023 28.349 1.00 70.88 66 LEU A C 1
ATOM 526 O O . LEU A 1 66 ? -12.803 8.746 27.156 1.00 70.88 66 LEU A O 1
ATOM 530 N N . GLU A 1 67 ? -13.921 9.778 28.790 1.00 66.00 67 GLU A N 1
ATOM 531 C CA . GLU A 1 67 ? -15.005 10.267 27.930 1.00 66.00 67 GLU A CA 1
ATOM 532 C C . GLU A 1 67 ? -14.541 11.311 26.903 1.00 66.00 67 GLU A C 1
ATOM 534 O O . GLU A 1 67 ? -14.961 11.274 25.743 1.00 66.00 67 GLU A O 1
ATOM 539 N N . ALA A 1 68 ? -13.623 12.204 27.278 1.00 59.56 68 ALA A N 1
ATOM 540 C CA . ALA A 1 68 ? -12.995 13.148 26.354 1.00 59.56 68 ALA A CA 1
ATOM 541 C C . ALA A 1 68 ? -12.151 12.431 25.284 1.00 59.56 68 ALA A C 1
ATOM 543 O O . ALA A 1 68 ? -12.101 12.872 24.133 1.00 59.56 68 ALA A O 1
ATOM 544 N N . SER A 1 69 ? -11.522 11.304 25.636 1.00 57.91 69 SER A N 1
ATOM 545 C CA . SER A 1 69 ? -10.769 10.474 24.691 1.00 57.91 69 SER A CA 1
ATOM 546 C C . SER A 1 69 ? -11.673 9.702 23.715 1.00 57.91 69 SER A C 1
ATOM 548 O O . SER A 1 69 ? -11.349 9.619 22.530 1.00 57.91 69 SER A O 1
ATOM 550 N N . GLU A 1 70 ? -12.845 9.231 24.159 1.00 57.88 70 GLU A N 1
ATOM 551 C CA . GLU A 1 70 ? -13.847 8.558 23.312 1.00 57.88 70 GLU A CA 1
ATOM 552 C C . GLU A 1 70 ? -14.608 9.528 22.387 1.00 57.88 70 GLU A C 1
ATOM 554 O O . GLU A 1 70 ? -15.063 9.150 21.300 1.00 57.88 70 GLU A O 1
ATOM 559 N N . ASN A 1 71 ? -14.726 10.799 22.782 1.00 57.25 71 ASN A N 1
ATOM 560 C CA . ASN A 1 71 ? -15.406 11.838 22.007 1.00 57.25 71 ASN A CA 1
ATOM 561 C C . ASN A 1 71 ? -14.490 12.672 21.106 1.00 57.25 71 ASN A C 1
ATOM 563 O O . ASN A 1 71 ? -14.991 13.558 20.414 1.00 57.25 71 ASN A O 1
ATOM 567 N N . ASN A 1 72 ? -13.187 12.386 21.043 1.00 64.56 72 ASN A N 1
ATOM 568 C CA . ASN A 1 72 ? -12.260 13.155 20.217 1.00 64.56 72 ASN A CA 1
ATOM 569 C C . ASN A 1 72 ? -12.527 12.934 18.706 1.00 64.56 72 ASN A C 1
ATOM 571 O O . ASN A 1 72 ? -12.269 11.840 18.189 1.00 64.56 72 ASN A O 1
ATOM 575 N N . PRO A 1 73 ? -12.985 13.956 17.953 1.00 62.66 73 PRO A N 1
ATOM 576 C CA . PRO A 1 73 ? -13.244 13.835 16.515 1.00 62.66 73 PRO A CA 1
ATOM 577 C C . PRO A 1 73 ? -11.993 13.447 15.716 1.00 62.66 73 PRO A C 1
ATOM 579 O O . PRO A 1 73 ? -12.093 12.741 14.712 1.00 62.66 73 PRO A O 1
ATOM 582 N N . ASN A 1 74 ? -10.808 13.851 16.186 1.00 65.12 74 ASN A N 1
ATOM 583 C CA . ASN A 1 74 ? -9.540 13.521 15.538 1.00 65.12 74 ASN A CA 1
ATOM 584 C C . ASN A 1 74 ? -9.224 12.027 15.657 1.00 65.12 74 ASN A C 1
ATOM 586 O O . ASN A 1 74 ? -8.725 11.438 14.703 1.00 65.12 74 ASN A O 1
ATOM 590 N N . GLN A 1 75 ? -9.567 11.394 16.785 1.00 66.31 75 GLN A N 1
ATOM 591 C CA . GLN A 1 75 ? -9.369 9.955 16.968 1.00 66.31 75 GLN A CA 1
ATOM 592 C C . GLN A 1 75 ? -10.266 9.148 16.022 1.00 66.31 75 GLN A C 1
ATOM 594 O O . GLN A 1 75 ? -9.815 8.186 15.409 1.00 66.31 75 GLN A O 1
ATOM 599 N N . LYS A 1 76 ? -11.507 9.595 15.807 1.00 68.31 76 LYS A N 1
ATOM 600 C CA . LYS A 1 76 ? -12.436 8.948 14.867 1.00 68.31 76 LYS A CA 1
ATOM 601 C C . LYS A 1 76 ? -12.019 9.109 13.413 1.00 68.31 76 LYS A C 1
ATOM 603 O O . LYS A 1 76 ? -12.141 8.165 12.638 1.00 68.31 76 LYS A O 1
ATOM 608 N N . TYR A 1 77 ? -11.500 10.280 13.043 1.00 72.00 77 TYR A N 1
ATOM 609 C CA . TYR A 1 77 ? -10.905 10.488 11.724 1.00 72.00 77 TYR A CA 1
ATOM 610 C C . TYR A 1 77 ? -9.724 9.530 11.492 1.00 72.00 77 TYR A C 1
ATOM 612 O O . TYR A 1 77 ? -9.639 8.892 10.441 1.00 72.00 77 TYR A O 1
ATOM 620 N N . ILE A 1 78 ? -8.856 9.364 12.498 1.00 74.25 78 ILE A N 1
ATOM 621 C CA . ILE A 1 78 ? -7.751 8.394 12.464 1.00 74.25 78 ILE A CA 1
ATOM 622 C C . ILE A 1 78 ? -8.285 6.963 12.303 1.00 74.25 78 ILE A C 1
ATOM 624 O O . ILE A 1 78 ? -7.772 6.213 11.471 1.00 74.25 78 ILE A O 1
ATOM 628 N N . ASP A 1 79 ? -9.329 6.590 13.045 1.00 77.56 79 ASP A N 1
ATOM 629 C CA . ASP A 1 79 ? -9.923 5.254 12.973 1.00 77.56 79 ASP A CA 1
ATOM 630 C C . ASP A 1 79 ? -10.557 4.975 11.606 1.00 77.56 79 ASP A C 1
ATOM 632 O O . ASP A 1 79 ? -10.380 3.884 11.064 1.00 77.56 79 ASP A O 1
ATOM 636 N N . ILE A 1 80 ? -11.243 5.950 11.003 1.00 83.00 80 ILE A N 1
ATOM 637 C CA . ILE A 1 80 ? -11.780 5.818 9.641 1.00 83.00 80 ILE A CA 1
ATOM 638 C C . ILE A 1 80 ? -10.636 5.594 8.663 1.00 83.00 80 ILE A C 1
ATOM 640 O O . ILE A 1 80 ? -10.620 4.578 7.970 1.00 83.00 80 ILE A O 1
ATOM 644 N N . LYS A 1 81 ? -9.634 6.479 8.667 1.00 82.69 81 LYS A N 1
ATOM 645 C CA . LYS A 1 81 ? -8.495 6.400 7.749 1.00 82.69 81 LYS A CA 1
ATOM 646 C C . LYS A 1 81 ? -7.758 5.065 7.849 1.00 82.69 81 LYS A C 1
ATOM 648 O O . LYS A 1 81 ? -7.376 4.483 6.838 1.00 82.69 81 LYS A O 1
ATOM 653 N N . LYS A 1 82 ? -7.607 4.545 9.068 1.00 83.50 82 LYS A N 1
ATOM 654 C CA . LYS A 1 82 ? -6.990 3.241 9.334 1.00 83.50 82 LYS A CA 1
ATOM 655 C C . LYS A 1 82 ? -7.802 2.066 8.780 1.00 83.50 82 LYS A C 1
ATOM 657 O O . LYS A 1 82 ? -7.213 1.064 8.386 1.00 83.50 82 LYS A O 1
ATOM 662 N N . ASN A 1 83 ? -9.130 2.167 8.774 1.00 85.25 83 ASN A N 1
ATOM 663 C CA . ASN A 1 83 ? -10.030 1.080 8.384 1.00 85.25 83 ASN A CA 1
ATOM 664 C C . ASN A 1 83 ? -10.503 1.156 6.923 1.00 85.25 83 ASN A C 1
ATOM 666 O O . ASN A 1 83 ? -11.042 0.174 6.415 1.00 85.25 83 ASN A O 1
ATOM 670 N N . LEU A 1 84 ? -10.302 2.277 6.223 1.00 86.19 84 LEU A N 1
ATOM 671 C CA . LEU A 1 84 ? -10.649 2.427 4.802 1.00 86.19 84 LEU A CA 1
ATOM 672 C C . LEU A 1 84 ? -10.103 1.314 3.894 1.00 86.19 84 LEU A C 1
ATOM 674 O O . LEU A 1 84 ? -10.864 0.844 3.051 1.00 86.19 84 LEU A O 1
ATOM 678 N N . PRO A 1 85 ? -8.862 0.814 4.060 1.00 82.50 85 PRO A N 1
ATOM 679 C CA . PRO A 1 85 ? -8.359 -0.282 3.230 1.00 82.50 85 PRO A CA 1
ATOM 680 C C . PRO A 1 85 ? -9.138 -1.609 3.356 1.00 82.50 85 PRO A C 1
ATOM 682 O O . PRO A 1 85 ? -8.882 -2.550 2.607 1.00 82.50 85 PRO A O 1
ATOM 685 N N . GLU A 1 86 ? -10.079 -1.727 4.297 1.00 83.88 86 GLU A N 1
ATOM 686 C CA . GLU A 1 86 ? -10.883 -2.936 4.524 1.00 83.88 86 GLU A CA 1
ATOM 687 C C . GLU A 1 86 ? -12.207 -2.970 3.736 1.00 83.88 86 GLU A C 1
ATOM 689 O O . GLU A 1 86 ? -12.961 -3.928 3.890 1.00 83.88 86 GLU A O 1
ATOM 694 N N . ILE A 1 87 ? -12.525 -1.944 2.933 1.00 82.81 87 ILE A N 1
ATOM 695 C CA . ILE A 1 87 ? -13.806 -1.847 2.205 1.00 82.81 87 ILE A CA 1
ATOM 696 C C . ILE A 1 87 ? -13.930 -2.851 1.058 1.00 82.81 87 ILE A C 1
ATOM 698 O O . ILE A 1 87 ? -14.869 -3.639 1.062 1.00 82.81 87 ILE A O 1
ATOM 702 N N . ASP A 1 88 ? -13.000 -2.844 0.101 1.00 79.31 88 ASP A N 1
ATOM 703 C CA . ASP A 1 88 ? -12.947 -3.828 -0.981 1.00 79.31 88 ASP A CA 1
ATOM 704 C C . ASP A 1 88 ? -11.625 -3.737 -1.754 1.00 79.31 88 ASP A C 1
ATOM 706 O O . ASP A 1 88 ? -11.440 -2.938 -2.671 1.00 79.31 88 ASP A O 1
ATOM 710 N N . PHE A 1 89 ? -10.710 -4.620 -1.370 1.00 85.38 89 PHE A N 1
ATOM 711 C CA . PHE A 1 89 ? -9.555 -5.016 -2.170 1.00 85.38 89 PHE A CA 1
ATOM 712 C C . PHE A 1 89 ? -9.435 -6.542 -2.152 1.00 85.38 89 PHE A C 1
ATOM 714 O O . PHE A 1 89 ? -8.335 -7.079 -2.171 1.00 85.38 89 PHE A O 1
ATOM 721 N N . ASP A 1 90 ? -10.549 -7.277 -2.064 1.00 86.88 90 ASP A N 1
ATOM 722 C CA . ASP A 1 90 ? -10.528 -8.716 -1.764 1.00 86.88 90 ASP A CA 1
ATOM 723 C C . ASP A 1 90 ? -9.763 -9.529 -2.811 1.00 86.88 90 ASP A C 1
ATOM 725 O O . ASP A 1 90 ? -9.027 -10.461 -2.476 1.00 86.88 90 ASP A O 1
ATOM 729 N N . LYS A 1 91 ? -9.909 -9.172 -4.092 1.00 91.06 91 LYS A N 1
ATOM 730 C CA . LYS A 1 91 ? -9.177 -9.822 -5.187 1.00 91.06 91 LYS A CA 1
ATOM 731 C C . LYS A 1 91 ? -7.677 -9.550 -5.088 1.00 91.06 91 LYS A C 1
ATOM 733 O O . LYS A 1 91 ? -6.899 -10.503 -5.095 1.00 91.06 91 LYS A O 1
ATOM 738 N N . ALA A 1 92 ? -7.285 -8.284 -4.941 1.00 93.56 92 ALA A N 1
ATOM 739 C CA . ALA A 1 92 ? -5.889 -7.901 -4.758 1.00 93.56 92 ALA A CA 1
ATOM 740 C C . ALA A 1 92 ? -5.300 -8.544 -3.492 1.00 93.56 92 ALA A C 1
ATOM 742 O O . ALA A 1 92 ? -4.262 -9.187 -3.559 1.00 93.56 92 ALA A O 1
ATOM 743 N N . ARG A 1 93 ? -6.011 -8.495 -2.361 1.00 92.62 93 ARG A N 1
ATOM 744 C CA . ARG A 1 93 ? -5.630 -9.096 -1.074 1.00 92.62 93 ARG A CA 1
ATOM 745 C C . ARG A 1 93 ? -5.412 -10.603 -1.180 1.00 92.62 93 ARG A C 1
ATOM 747 O O . ARG A 1 93 ? -4.446 -11.112 -0.621 1.00 92.62 93 ARG A O 1
ATOM 754 N N . LYS A 1 94 ? -6.275 -11.325 -1.902 1.00 93.62 94 LYS A N 1
ATOM 755 C CA . LYS A 1 94 ? -6.088 -12.763 -2.166 1.00 93.62 94 LYS A CA 1
ATOM 756 C C . LYS A 1 94 ? -4.810 -13.033 -2.955 1.00 93.62 94 LYS A C 1
ATOM 758 O O . LYS A 1 94 ? -4.093 -13.967 -2.608 1.00 93.62 94 LYS A O 1
ATOM 763 N N . LEU A 1 95 ? -4.519 -12.230 -3.980 1.00 94.94 95 LEU A N 1
ATOM 764 C CA . LEU A 1 95 ? -3.274 -12.353 -4.743 1.00 94.94 95 LEU A CA 1
ATOM 765 C C . LEU A 1 95 ? -2.058 -12.022 -3.875 1.00 94.94 95 LEU A C 1
ATOM 767 O O . LEU A 1 95 ? -1.141 -12.828 -3.810 1.00 94.94 95 LEU A O 1
ATOM 771 N N . ILE A 1 96 ? -2.088 -10.912 -3.136 1.00 95.19 96 ILE A N 1
ATOM 772 C CA . ILE A 1 96 ? -1.012 -10.511 -2.221 1.00 95.19 96 ILE A CA 1
ATOM 773 C C . ILE A 1 96 ? -0.721 -11.634 -1.220 1.00 95.19 96 ILE A C 1
ATOM 775 O O . ILE A 1 96 ? 0.415 -12.084 -1.132 1.00 95.19 96 ILE A O 1
ATOM 779 N N . ASN A 1 97 ? -1.734 -12.139 -0.507 1.00 94.00 97 ASN A N 1
ATOM 780 C CA . ASN A 1 97 ? -1.543 -13.218 0.468 1.00 94.00 97 ASN A CA 1
ATOM 781 C C . ASN A 1 97 ? -0.950 -14.474 -0.177 1.00 94.00 97 ASN A C 1
ATOM 783 O O . ASN A 1 97 ? 0.018 -15.021 0.343 1.00 94.00 97 ASN A O 1
ATOM 787 N N . LYS A 1 98 ? -1.481 -14.886 -1.335 1.00 94.12 98 LYS A N 1
ATOM 788 C CA . LYS A 1 98 ? -0.972 -16.045 -2.076 1.00 94.12 98 LYS A CA 1
ATOM 789 C C . LYS A 1 98 ? 0.518 -15.907 -2.391 1.00 94.12 98 LYS A C 1
ATOM 791 O O . LYS A 1 98 ? 1.246 -16.887 -2.295 1.00 94.12 98 LYS A O 1
ATOM 796 N N . GLU A 1 99 ? 0.967 -14.718 -2.777 1.00 92.94 99 GLU A N 1
ATOM 797 C CA . GLU A 1 99 ? 2.369 -14.455 -3.112 1.00 92.94 99 GLU A CA 1
ATOM 798 C C . GLU A 1 99 ? 3.263 -14.372 -1.876 1.00 92.94 99 GLU A C 1
ATOM 800 O O . GLU A 1 99 ? 4.344 -14.961 -1.852 1.00 92.94 99 GLU A O 1
ATOM 805 N N . LEU A 1 100 ? 2.791 -13.725 -0.809 1.00 91.00 100 LEU A N 1
ATOM 806 C CA . LEU A 1 100 ? 3.535 -13.639 0.447 1.00 91.00 100 LEU A CA 1
ATOM 807 C C . LEU A 1 100 ? 3.729 -15.018 1.104 1.00 91.00 100 LEU A C 1
ATOM 809 O O . LEU A 1 100 ? 4.780 -15.262 1.700 1.00 91.00 100 LEU A O 1
ATOM 813 N N . GLU A 1 101 ? 2.775 -15.939 0.937 1.00 91.38 101 GLU A N 1
ATOM 814 C CA . GLU A 1 101 ? 2.848 -17.326 1.422 1.00 91.38 101 GLU A CA 1
ATOM 815 C C . GLU A 1 101 ? 3.834 -18.213 0.640 1.00 91.38 101 GLU A C 1
ATOM 817 O O . GLU A 1 101 ? 4.260 -19.259 1.145 1.00 91.38 101 GLU A O 1
ATOM 822 N N . LYS A 1 102 ? 4.237 -17.829 -0.581 1.00 89.94 102 LYS A N 1
ATOM 823 C CA . LYS A 1 102 ? 5.220 -18.605 -1.353 1.00 89.94 102 LYS A CA 1
ATOM 824 C C . LYS A 1 102 ? 6.570 -18.642 -0.641 1.00 89.94 102 LYS A C 1
ATOM 826 O O . LYS A 1 102 ? 6.942 -17.731 0.089 1.00 89.94 102 LYS A O 1
ATOM 831 N N . LYS A 1 103 ? 7.378 -19.668 -0.922 1.00 85.50 103 LYS A N 1
ATOM 832 C CA . LYS A 1 103 ? 8.781 -19.734 -0.462 1.00 85.50 103 LYS A CA 1
ATOM 833 C C . LYS A 1 103 ? 9.741 -18.870 -1.286 1.00 85.50 103 LYS A C 1
ATOM 835 O O . LYS A 1 103 ? 10.908 -18.761 -0.927 1.00 85.50 103 LYS A O 1
ATOM 840 N N . GLU A 1 104 ? 9.270 -18.297 -2.390 1.00 86.69 104 GLU A N 1
ATOM 841 C CA . GLU A 1 104 ? 10.063 -17.396 -3.225 1.00 86.69 104 GLU A CA 1
ATOM 842 C C . GLU A 1 104 ? 10.492 -16.173 -2.413 1.00 86.69 104 GLU A C 1
ATOM 844 O O . GLU A 1 104 ? 9.750 -15.706 -1.542 1.00 86.69 104 GLU A O 1
ATOM 849 N N . ILE A 1 105 ? 11.706 -15.681 -2.667 1.00 90.56 105 ILE A N 1
ATOM 850 C CA . ILE A 1 105 ? 12.209 -14.520 -1.931 1.00 90.56 105 ILE A CA 1
ATOM 851 C C . ILE A 1 105 ? 11.641 -13.225 -2.498 1.00 90.56 105 ILE A C 1
ATOM 853 O O . ILE A 1 105 ? 11.682 -12.218 -1.811 1.00 90.56 105 ILE A O 1
ATOM 857 N N . GLU A 1 106 ? 11.149 -13.229 -3.736 1.00 94.12 106 GLU A N 1
ATOM 858 C CA . GLU A 1 106 ? 10.737 -12.029 -4.449 1.00 94.12 106 GLU A CA 1
ATOM 859 C C . GLU A 1 106 ? 9.233 -11.980 -4.737 1.00 94.12 106 GLU A C 1
ATOM 861 O O . GLU A 1 106 ? 8.596 -12.999 -5.000 1.00 94.12 106 GLU A O 1
ATOM 866 N N . SER A 1 107 ? 8.664 -10.777 -4.735 1.00 95.56 107 SER A N 1
ATOM 867 C CA . SER A 1 107 ? 7.329 -10.501 -5.272 1.00 95.56 107 SER A CA 1
ATOM 868 C C . SER A 1 107 ? 7.318 -9.109 -5.891 1.00 95.56 107 SER A C 1
ATOM 870 O O . SER A 1 107 ? 7.775 -8.153 -5.265 1.00 95.56 107 SER A O 1
ATOM 872 N N . LEU A 1 108 ? 6.819 -8.997 -7.119 1.00 95.88 108 LEU A N 1
ATOM 873 C CA . LEU A 1 108 ? 6.752 -7.736 -7.848 1.00 95.88 108 LEU A CA 1
ATOM 874 C C . LEU A 1 108 ? 5.304 -7.475 -8.254 1.00 95.88 108 LEU A C 1
ATOM 876 O O . LEU A 1 108 ? 4.734 -8.212 -9.057 1.00 95.88 108 LEU A O 1
ATOM 880 N N . PHE A 1 109 ? 4.713 -6.437 -7.679 1.00 96.56 109 PHE A N 1
ATOM 881 C CA . PHE A 1 109 ? 3.329 -6.051 -7.904 1.00 96.56 109 PHE A CA 1
ATOM 882 C C . PHE A 1 109 ? 3.245 -4.811 -8.786 1.00 96.56 109 PHE A C 1
ATOM 884 O O . PHE A 1 109 ? 4.079 -3.912 -8.683 1.00 96.56 109 PHE A O 1
ATOM 891 N N . PHE A 1 110 ? 2.203 -4.748 -9.607 1.00 95.19 110 PHE A N 1
ATOM 892 C CA . PHE A 1 110 ? 1.876 -3.580 -10.415 1.00 95.19 110 PHE A CA 1
ATOM 893 C C . PHE A 1 110 ? 0.445 -3.123 -10.137 1.00 95.19 110 PHE A C 1
ATOM 895 O O . PHE A 1 110 ? -0.475 -3.945 -10.119 1.00 95.19 110 PHE A O 1
ATOM 902 N N . LEU A 1 111 ? 0.272 -1.822 -9.921 1.00 95.25 111 LEU A N 1
ATOM 903 C CA . LEU A 1 111 ? -1.014 -1.158 -9.744 1.00 95.25 111 LEU A CA 1
ATOM 904 C C . LEU A 1 111 ? -1.198 -0.154 -10.879 1.00 95.25 111 LEU A C 1
ATOM 906 O O . LEU A 1 111 ? -0.402 0.766 -11.036 1.00 95.25 111 LEU A O 1
ATOM 910 N N . GLU A 1 112 ? -2.258 -0.330 -11.662 1.00 93.69 112 GLU A N 1
ATOM 911 C CA . GLU A 1 112 ? -2.648 0.607 -12.713 1.00 93.69 112 GLU A CA 1
ATOM 912 C C . GLU A 1 112 ? -3.833 1.457 -12.251 1.00 93.69 112 GLU A C 1
ATOM 914 O O . GLU A 1 112 ? -4.711 0.976 -11.528 1.00 93.69 112 GLU A O 1
ATOM 919 N N . ASN A 1 113 ? -3.894 2.705 -12.729 1.00 94.12 113 ASN A N 1
ATOM 920 C CA . ASN A 1 113 ? -4.978 3.640 -12.435 1.00 94.12 113 ASN A CA 1
ATOM 921 C 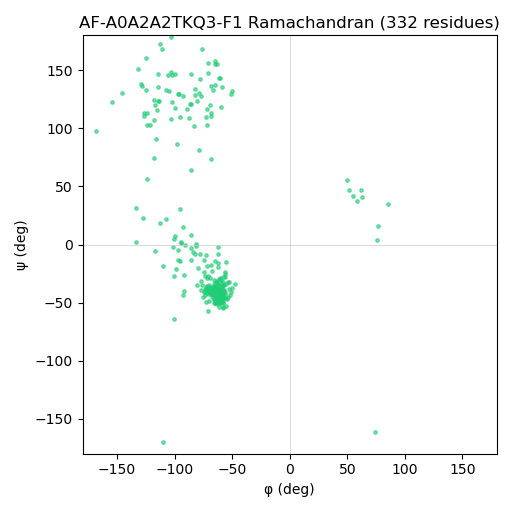C . ASN A 1 113 ? -5.141 3.890 -10.920 1.00 94.12 113 ASN A C 1
ATOM 923 O O . ASN A 1 113 ? -6.253 4.001 -10.387 1.00 94.12 113 ASN A O 1
ATOM 927 N N . SER A 1 114 ? -4.011 3.941 -10.217 1.00 94.69 114 SER A N 1
ATOM 928 C CA . SER A 1 114 ? -3.959 3.981 -8.761 1.00 94.69 114 SER A CA 1
ATOM 929 C C . SER A 1 114 ? -4.595 5.232 -8.174 1.00 94.69 114 SER A C 1
ATOM 931 O O . SER A 1 114 ? -5.264 5.148 -7.147 1.00 94.69 114 SER A O 1
ATOM 933 N N . HIS A 1 115 ? -4.491 6.375 -8.855 1.00 94.06 115 HIS A N 1
ATOM 934 C CA . HIS A 1 115 ? -5.032 7.633 -8.355 1.00 94.06 115 HIS A CA 1
ATOM 935 C C . HIS A 1 115 ? -6.552 7.563 -8.163 1.00 94.06 115 HIS A C 1
ATOM 937 O O . HIS A 1 115 ? -7.074 7.909 -7.103 1.00 94.06 115 HIS A O 1
ATOM 943 N N . SER A 1 116 ? -7.282 7.096 -9.182 1.00 94.56 116 SER A N 1
ATOM 944 C CA . SER A 1 116 ? -8.746 7.010 -9.105 1.00 94.56 116 SER A CA 1
ATOM 945 C C . SER A 1 116 ? -9.214 5.812 -8.274 1.00 94.56 116 SER A C 1
ATOM 947 O O . SER A 1 116 ? -10.234 5.891 -7.584 1.00 94.56 116 SER A O 1
ATOM 949 N N . MET A 1 117 ? -8.448 4.721 -8.278 1.00 95.06 117 MET A N 1
ATOM 950 C CA . MET A 1 117 ? -8.799 3.484 -7.581 1.00 95.06 117 MET A CA 1
ATOM 951 C C . MET A 1 117 ? -8.229 3.378 -6.161 1.00 95.06 117 MET A C 1
ATOM 953 O O . MET A 1 117 ? -8.276 2.302 -5.564 1.00 95.06 117 MET A O 1
ATOM 957 N N . ALA A 1 118 ? -7.759 4.495 -5.598 1.00 94.31 118 ALA A N 1
ATOM 958 C CA . ALA A 1 118 ? -7.186 4.573 -4.257 1.00 94.31 118 ALA A CA 1
ATOM 959 C C . ALA A 1 118 ? -6.083 3.519 -4.025 1.00 94.31 118 ALA A C 1
ATOM 961 O O . ALA A 1 118 ? -6.082 2.798 -3.022 1.00 94.31 118 ALA A O 1
ATOM 962 N N . GLY A 1 119 ? -5.163 3.391 -4.985 1.00 94.69 119 GLY A N 1
ATOM 963 C CA . GLY A 1 119 ? -4.063 2.428 -4.968 1.00 94.69 119 GLY A CA 1
ATOM 964 C C . GLY A 1 119 ? -3.181 2.558 -3.727 1.00 94.69 119 GLY A C 1
ATOM 965 O O . GLY A 1 119 ? -2.706 1.545 -3.217 1.00 94.69 119 GLY A O 1
ATOM 966 N N . GLU A 1 120 ? -3.084 3.753 -3.137 1.00 94.00 120 GLU A N 1
ATOM 967 C CA . GLU A 1 120 ? -2.415 3.981 -1.856 1.00 94.00 120 GLU A CA 1
ATOM 968 C C . GLU A 1 120 ? -3.004 3.129 -0.721 1.00 94.00 120 GLU A C 1
ATOM 970 O O . GLU A 1 120 ? -2.273 2.646 0.149 1.00 94.00 120 GLU A O 1
ATOM 975 N N . LEU A 1 121 ? -4.319 2.881 -0.739 1.00 94.06 121 LEU A N 1
ATOM 976 C CA . LEU A 1 121 ? -4.967 2.005 0.234 1.00 94.06 121 LEU A CA 1
ATOM 977 C C . LEU A 1 121 ? -4.564 0.550 -0.018 1.00 94.06 121 LEU A C 1
ATOM 979 O O . LEU A 1 121 ? -4.278 -0.166 0.938 1.00 94.06 121 LEU A O 1
ATOM 983 N N . CYS A 1 122 ? -4.449 0.116 -1.276 1.00 95.38 122 CYS A N 1
ATOM 984 C CA . CYS A 1 122 ? -3.951 -1.221 -1.606 1.00 95.38 122 CYS A CA 1
ATOM 985 C C . CYS A 1 122 ? -2.486 -1.413 -1.173 1.00 95.38 122 CYS A C 1
ATOM 987 O O . CYS A 1 122 ? -2.149 -2.431 -0.566 1.00 95.38 122 CYS A O 1
ATOM 989 N N . ILE A 1 123 ? -1.624 -0.420 -1.403 1.00 95.44 123 ILE A N 1
ATOM 990 C CA . ILE A 1 123 ? -0.230 -0.413 -0.930 1.00 95.44 123 ILE A CA 1
ATOM 991 C C . ILE A 1 123 ? -0.184 -0.518 0.599 1.00 95.44 123 ILE A C 1
ATOM 993 O O . ILE A 1 123 ? 0.593 -1.303 1.151 1.00 95.44 123 ILE A O 1
ATOM 997 N N . SER A 1 124 ? -1.068 0.202 1.299 1.00 92.94 124 SER A N 1
ATOM 998 C CA . SER A 1 124 ? -1.167 0.115 2.759 1.00 92.94 124 SER A CA 1
ATOM 999 C C . SER A 1 124 ? -1.543 -1.291 3.243 1.00 92.94 124 SER A C 1
ATOM 1001 O O . SER A 1 124 ? -1.014 -1.743 4.255 1.00 92.94 124 SER A O 1
ATOM 1003 N N . ILE A 1 125 ? -2.377 -2.033 2.500 1.00 92.88 125 ILE A N 1
ATOM 1004 C CA . ILE A 1 125 ? -2.703 -3.435 2.815 1.00 92.88 125 ILE A CA 1
ATOM 1005 C C . ILE A 1 125 ? -1.452 -4.301 2.719 1.00 92.88 125 ILE A C 1
ATOM 1007 O O . ILE A 1 125 ? -1.203 -5.094 3.623 1.00 92.88 125 ILE A O 1
ATOM 1011 N N . ILE A 1 126 ? -0.658 -4.142 1.655 1.00 95.06 126 ILE A N 1
ATOM 1012 C CA . ILE A 1 126 ? 0.598 -4.884 1.484 1.00 95.06 126 ILE A CA 1
ATOM 1013 C C . ILE A 1 126 ? 1.514 -4.610 2.674 1.00 95.06 126 ILE A C 1
ATOM 1015 O O . ILE A 1 126 ? 1.967 -5.549 3.326 1.00 95.06 126 ILE A O 1
ATOM 1019 N N . ARG A 1 127 ? 1.715 -3.335 3.022 1.00 93.88 127 ARG A N 1
ATOM 1020 C CA . ARG A 1 127 ? 2.546 -2.938 4.163 1.00 93.88 127 ARG A CA 1
ATOM 1021 C C . ARG A 1 127 ? 2.041 -3.533 5.478 1.00 93.88 127 ARG A C 1
ATOM 1023 O O . ARG A 1 127 ? 2.817 -4.164 6.186 1.00 93.88 127 ARG A O 1
ATOM 1030 N N . ASN A 1 128 ? 0.745 -3.422 5.761 1.00 91.50 128 ASN A N 1
ATOM 1031 C CA . ASN A 1 128 ? 0.130 -3.965 6.974 1.00 91.50 128 ASN A CA 1
ATOM 1032 C C . ASN A 1 128 ? 0.270 -5.494 7.062 1.00 91.50 128 ASN A C 1
ATOM 1034 O O . ASN A 1 128 ? 0.465 -6.041 8.148 1.00 91.50 128 ASN A O 1
ATOM 1038 N N . LEU A 1 129 ? 0.163 -6.205 5.934 1.00 92.44 129 LEU A N 1
ATOM 1039 C CA . LEU A 1 129 ? 0.367 -7.654 5.879 1.00 92.44 129 LEU A CA 1
ATOM 1040 C C . LEU A 1 129 ? 1.831 -8.026 6.130 1.00 92.44 129 LEU A C 1
ATOM 1042 O O . LEU A 1 129 ? 2.091 -8.966 6.883 1.00 92.44 129 LEU A O 1
ATOM 1046 N N . LEU A 1 130 ? 2.777 -7.279 5.553 1.00 92.88 130 LEU A N 1
ATOM 1047 C CA . LEU A 1 130 ? 4.205 -7.459 5.818 1.00 92.88 130 LEU A CA 1
ATOM 1048 C C . LEU A 1 130 ? 4.526 -7.204 7.295 1.00 92.88 130 LEU A C 1
ATOM 1050 O O . LEU A 1 130 ? 5.144 -8.054 7.928 1.00 92.88 130 LEU A O 1
ATOM 1054 N N . GLU A 1 131 ? 4.023 -6.106 7.862 1.00 91.75 131 GLU A N 1
ATOM 1055 C CA . GLU A 1 131 ? 4.179 -5.760 9.279 1.00 91.75 131 GLU A CA 1
ATOM 1056 C C . GLU A 1 131 ? 3.635 -6.845 10.208 1.00 91.75 131 GLU A C 1
ATOM 1058 O O . GLU A 1 131 ? 4.291 -7.249 11.170 1.00 91.75 131 GLU A O 1
ATOM 1063 N N . LYS A 1 132 ? 2.448 -7.366 9.892 1.00 89.62 132 LYS A N 1
ATOM 1064 C CA . LYS A 1 132 ? 1.799 -8.419 10.673 1.00 89.62 132 LYS A CA 1
ATOM 1065 C C . LYS A 1 132 ? 2.558 -9.746 10.626 1.00 89.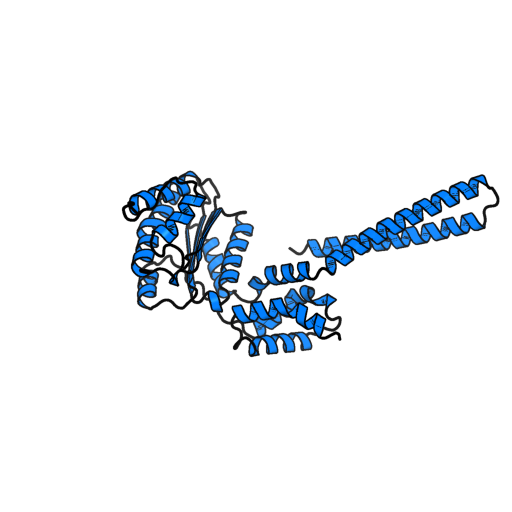62 132 LYS A C 1
ATOM 1067 O O . LYS A 1 132 ? 2.620 -10.433 11.642 1.00 89.62 132 LYS A O 1
ATOM 1072 N N . ASN A 1 133 ? 3.077 -10.128 9.461 1.00 87.75 133 ASN A N 1
ATOM 1073 C CA . ASN A 1 133 ? 3.665 -11.453 9.252 1.00 87.75 133 ASN A CA 1
ATOM 1074 C C . ASN A 1 133 ? 5.174 -11.493 9.529 1.00 87.75 133 ASN A C 1
ATOM 1076 O O . ASN A 1 133 ? 5.703 -12.551 9.863 1.00 87.75 133 ASN A O 1
ATOM 1080 N N . HIS A 1 134 ? 5.865 -10.361 9.385 1.00 86.94 134 HIS A N 1
ATOM 1081 C CA . HIS A 1 134 ? 7.326 -10.298 9.394 1.00 86.94 134 HIS A CA 1
ATOM 1082 C C . HIS A 1 134 ? 7.907 -9.181 10.276 1.00 86.94 134 HIS A C 1
ATOM 1084 O O . HIS A 1 134 ? 9.126 -9.031 10.340 1.00 86.94 134 HIS A O 1
ATOM 1090 N N . GLY A 1 135 ? 7.073 -8.408 10.979 1.00 87.81 135 GLY A N 1
ATOM 1091 C CA . GLY A 1 135 ? 7.526 -7.222 11.706 1.00 87.81 135 GLY A CA 1
ATOM 1092 C C . GLY A 1 135 ? 7.841 -6.066 10.754 1.00 87.81 135 GLY A C 1
ATOM 1093 O O . GLY A 1 135 ? 7.382 -6.050 9.622 1.00 87.81 135 GLY A O 1
ATOM 1094 N N . ASN A 1 136 ? 8.609 -5.075 11.200 1.00 89.62 136 ASN A N 1
ATOM 1095 C CA . ASN A 1 136 ? 8.791 -3.830 10.448 1.00 89.62 136 ASN A CA 1
ATOM 1096 C C . ASN A 1 136 ? 9.683 -4.021 9.195 1.00 89.62 136 ASN A C 1
ATOM 1098 O O . ASN A 1 136 ? 10.894 -4.216 9.356 1.00 89.62 136 ASN A O 1
ATOM 1102 N N . PRO A 1 137 ? 9.139 -3.960 7.961 1.00 93.38 137 PRO A N 1
ATOM 1103 C CA . PRO A 1 137 ? 9.945 -4.118 6.759 1.00 93.38 137 PRO A CA 1
ATOM 1104 C C . PRO A 1 137 ? 10.845 -2.897 6.542 1.00 93.38 137 PRO A C 1
ATOM 1106 O O . PRO A 1 137 ? 10.469 -1.755 6.813 1.00 93.38 137 PRO A O 1
ATOM 1109 N N . ARG A 1 138 ? 12.033 -3.111 5.970 1.00 95.00 138 ARG A N 1
ATOM 1110 C CA . ARG A 1 138 ? 12.864 -2.006 5.494 1.00 95.00 138 ARG A CA 1
ATOM 1111 C C . ARG A 1 138 ? 12.224 -1.412 4.244 1.00 95.00 138 ARG A C 1
ATOM 1113 O O . ARG A 1 138 ? 12.311 -1.984 3.159 1.00 95.00 138 ARG A O 1
ATOM 1120 N N . HIS A 1 139 ? 11.579 -0.270 4.427 1.00 95.94 139 HIS A N 1
ATOM 1121 C CA . HIS A 1 139 ? 10.796 0.396 3.399 1.00 95.94 139 HIS A CA 1
ATOM 1122 C C . HIS A 1 139 ? 11.626 1.424 2.619 1.00 95.94 139 HIS A C 1
ATOM 1124 O O . HIS A 1 139 ? 12.232 2.301 3.230 1.00 95.94 139 HIS A O 1
ATOM 1130 N N . PHE A 1 140 ? 11.614 1.335 1.289 1.00 96.44 140 PHE A N 1
ATOM 1131 C CA . PHE A 1 140 ? 12.233 2.262 0.344 1.00 96.44 140 PHE A CA 1
ATOM 1132 C C . PHE A 1 140 ? 11.154 2.938 -0.519 1.00 96.44 140 PHE A C 1
ATOM 1134 O O . PHE A 1 140 ? 10.789 2.396 -1.567 1.00 96.44 140 PHE A O 1
ATOM 1141 N N . PRO A 1 141 ? 10.623 4.095 -0.087 1.00 95.69 141 PRO A N 1
ATOM 1142 C CA . PRO A 1 141 ? 9.697 4.876 -0.893 1.00 95.69 141 PRO A CA 1
ATOM 1143 C C . PRO A 1 141 ? 10.452 5.657 -1.975 1.00 95.69 141 PRO A C 1
ATOM 1145 O O . PRO A 1 141 ? 11.382 6.410 -1.687 1.00 95.69 141 PRO A O 1
ATOM 1148 N N . ILE A 1 142 ? 10.022 5.508 -3.221 1.00 95.31 142 ILE A N 1
ATOM 1149 C CA . ILE A 1 142 ? 10.573 6.169 -4.403 1.00 95.31 142 ILE A CA 1
ATOM 1150 C C . ILE A 1 142 ? 9.418 6.905 -5.080 1.00 95.31 142 ILE A C 1
ATOM 1152 O O . ILE A 1 142 ? 8.565 6.295 -5.715 1.00 95.31 142 ILE A O 1
ATOM 1156 N N . GLY A 1 143 ? 9.356 8.224 -4.910 1.00 91.69 143 GLY A N 1
ATOM 1157 C CA . GLY A 1 143 ? 8.336 9.058 -5.546 1.00 91.69 143 GLY A CA 1
ATOM 1158 C C . GLY A 1 143 ? 8.888 9.753 -6.781 1.00 91.69 143 GLY A C 1
ATOM 1159 O O . GLY A 1 143 ? 9.780 10.588 -6.650 1.00 91.69 143 GLY A O 1
ATOM 1160 N N . ILE A 1 144 ? 8.334 9.452 -7.956 1.00 90.06 144 ILE A N 1
ATOM 1161 C CA . ILE A 1 144 ? 8.724 10.102 -9.211 1.00 90.06 144 ILE A CA 1
ATOM 1162 C C . ILE A 1 144 ? 7.878 11.371 -9.378 1.00 90.06 144 ILE A C 1
ATOM 1164 O O . ILE A 1 144 ? 6.665 11.322 -9.604 1.00 90.06 144 ILE A O 1
ATOM 1168 N N . ASN A 1 145 ? 8.506 12.536 -9.224 1.00 85.88 145 ASN A N 1
ATOM 1169 C CA . ASN A 1 145 ? 7.853 13.837 -9.361 1.00 85.88 145 ASN A CA 1
ATOM 1170 C C . ASN A 1 145 ? 8.188 14.463 -10.723 1.00 85.88 145 ASN A C 1
ATOM 1172 O O . ASN A 1 145 ? 9.305 14.350 -11.219 1.00 85.88 145 ASN A O 1
ATOM 1176 N N . ILE A 1 146 ? 7.232 15.193 -11.295 1.00 84.50 146 ILE A N 1
ATOM 1177 C CA . ILE A 1 146 ? 7.420 15.983 -12.517 1.00 84.50 146 ILE A CA 1
ATOM 1178 C C . ILE A 1 146 ? 8.552 17.014 -12.347 1.00 84.50 146 ILE A C 1
ATOM 1180 O O . ILE A 1 146 ? 9.275 17.307 -13.292 1.00 84.50 146 ILE A O 1
ATOM 1184 N N . MET A 1 147 ? 8.737 17.534 -11.131 1.00 85.31 147 MET A N 1
ATOM 1185 C CA . MET A 1 147 ? 9.781 18.510 -10.801 1.00 85.31 147 MET A CA 1
ATOM 1186 C C . MET A 1 147 ? 11.146 17.878 -10.479 1.00 85.31 147 MET A C 1
ATOM 1188 O O . MET A 1 147 ? 12.109 18.610 -10.256 1.00 85.31 147 MET A O 1
ATOM 1192 N N . SER A 1 148 ? 11.233 16.547 -10.390 1.00 84.19 148 SER A N 1
ATOM 1193 C CA . SER A 1 148 ? 12.483 15.814 -10.154 1.00 84.19 148 SER A CA 1
ATOM 1194 C C . SER A 1 148 ? 12.998 15.174 -11.442 1.00 84.19 148 SER A C 1
ATOM 1196 O O . SER A 1 148 ? 12.361 15.267 -12.489 1.00 84.19 148 SER A O 1
ATOM 1198 N N . ARG A 1 149 ? 14.148 14.495 -11.372 1.00 87.88 149 ARG A N 1
ATOM 1199 C CA . ARG A 1 149 ? 14.625 13.668 -12.483 1.00 87.88 149 ARG A CA 1
ATOM 1200 C C . ARG A 1 149 ? 13.601 12.582 -12.818 1.00 87.88 149 ARG A C 1
ATOM 1202 O O . ARG A 1 149 ? 13.055 11.942 -11.922 1.00 87.88 149 ARG A O 1
ATOM 1209 N N . GLN A 1 150 ? 13.361 12.397 -14.111 1.00 91.31 150 GLN A N 1
ATOM 1210 C CA . GLN A 1 150 ? 12.374 11.465 -14.677 1.00 91.31 150 GLN A CA 1
ATOM 1211 C C . GLN A 1 150 ? 13.051 10.311 -15.441 1.00 91.31 150 GLN A C 1
ATOM 1213 O O . GLN A 1 150 ? 12.435 9.661 -16.285 1.00 91.31 150 GLN A O 1
ATOM 1218 N N . ASP A 1 151 ? 14.338 10.095 -15.167 1.00 91.75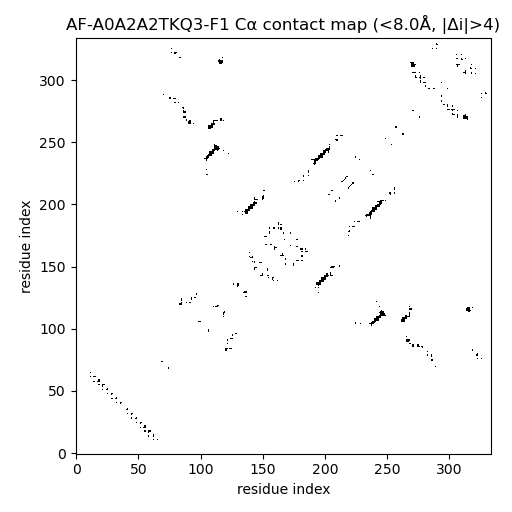 151 ASP A N 1
ATOM 1219 C CA . ASP A 1 151 ? 15.210 9.081 -15.758 1.00 91.75 151 ASP A CA 1
ATOM 1220 C C . ASP A 1 151 ? 15.560 7.987 -14.724 1.00 91.75 151 ASP A C 1
ATOM 1222 O O . ASP A 1 151 ? 15.008 7.943 -13.622 1.00 91.75 151 ASP A O 1
ATOM 1226 N N . HIS A 1 152 ? 16.508 7.107 -15.062 1.00 93.31 152 HIS A N 1
ATOM 1227 C CA . HIS A 1 152 ? 17.041 6.073 -14.165 1.00 93.31 152 HIS A CA 1
ATOM 1228 C C . HIS A 1 152 ? 17.475 6.628 -12.795 1.00 93.31 152 HIS A C 1
ATOM 1230 O O . HIS A 1 152 ? 17.267 5.998 -11.755 1.00 93.31 152 HIS A O 1
ATOM 1236 N N . PHE A 1 153 ? 18.046 7.833 -12.769 1.00 92.44 153 PHE A N 1
ATOM 1237 C CA . PHE A 1 153 ? 18.542 8.449 -11.544 1.00 92.44 153 PHE A CA 1
ATOM 1238 C C . PHE A 1 153 ? 17.421 8.965 -10.647 1.00 92.44 153 PHE A C 1
ATOM 1240 O O . PHE A 1 153 ? 17.596 8.973 -9.432 1.00 92.44 153 PHE A O 1
ATOM 1247 N N . GLY A 1 154 ? 16.240 9.268 -11.197 1.00 92.12 154 GLY A N 1
ATOM 1248 C CA . GLY A 1 154 ? 15.032 9.513 -10.402 1.00 92.12 154 GLY A CA 1
ATOM 1249 C C . GLY A 1 154 ? 14.674 8.349 -9.462 1.00 92.12 154 GLY A C 1
ATOM 1250 O O . GLY A 1 154 ? 14.077 8.565 -8.408 1.00 92.12 154 GLY A O 1
ATOM 1251 N N . ILE A 1 155 ? 15.098 7.123 -9.798 1.00 94.06 155 ILE A N 1
ATOM 1252 C CA . ILE A 1 155 ? 14.944 5.921 -8.963 1.00 94.06 155 ILE A CA 1
ATOM 1253 C C . ILE A 1 155 ? 16.176 5.700 -8.068 1.00 94.06 155 ILE A C 1
ATOM 1255 O O . ILE A 1 155 ? 16.034 5.380 -6.885 1.00 94.06 155 ILE A O 1
ATOM 1259 N N . LEU A 1 156 ? 17.389 5.871 -8.607 1.00 94.88 156 LEU A N 1
ATOM 1260 C CA . LEU A 1 156 ? 18.634 5.592 -7.877 1.00 94.88 156 LEU A CA 1
ATOM 1261 C C . LEU A 1 156 ? 18.958 6.629 -6.791 1.00 94.88 156 LEU A C 1
ATOM 1263 O O . LEU A 1 156 ? 19.453 6.250 -5.731 1.00 94.88 156 LEU A O 1
ATOM 1267 N N . GLU A 1 157 ? 18.666 7.912 -7.009 1.00 93.50 157 GLU A N 1
ATOM 1268 C CA . GLU A 1 157 ? 18.980 8.995 -6.066 1.00 93.50 157 GLU A CA 1
ATOM 1269 C C . GLU A 1 157 ? 18.299 8.812 -4.694 1.00 93.50 157 GLU A C 1
ATOM 1271 O O . GLU A 1 157 ? 19.002 8.842 -3.673 1.00 93.50 157 GLU A O 1
ATOM 1276 N N . PRO A 1 158 ? 16.972 8.564 -4.608 1.00 93.56 158 PRO A N 1
ATOM 1277 C CA . PRO A 1 158 ? 16.312 8.279 -3.333 1.00 93.56 158 PRO A CA 1
ATOM 1278 C C . PRO A 1 158 ? 16.901 7.059 -2.617 1.00 93.56 158 PRO A C 1
ATOM 1280 O O . PRO A 1 158 ? 17.115 7.094 -1.401 1.00 93.56 158 PRO A O 1
ATOM 1283 N N . LEU A 1 159 ? 17.215 6.000 -3.372 1.00 95.06 159 LEU A N 1
ATOM 1284 C CA . LEU A 1 159 ? 17.817 4.781 -2.834 1.00 95.06 159 LEU A CA 1
ATOM 1285 C C . LEU A 1 159 ? 19.210 5.045 -2.266 1.00 95.06 159 LEU A C 1
ATOM 1287 O O . LEU A 1 159 ? 19.476 4.691 -1.117 1.00 95.06 159 LEU A O 1
ATOM 1291 N N . ALA A 1 160 ? 20.081 5.704 -3.029 1.00 94.31 160 ALA A N 1
ATOM 1292 C CA . ALA A 1 160 ? 21.423 6.064 -2.592 1.00 94.31 160 ALA A CA 1
ATOM 1293 C C . ALA A 1 160 ? 21.387 6.917 -1.323 1.00 94.31 160 ALA A C 1
ATOM 1295 O O . ALA A 1 160 ? 22.078 6.608 -0.352 1.00 94.31 160 ALA A O 1
ATOM 1296 N N . LYS A 1 161 ? 20.513 7.931 -1.283 1.00 93.19 161 LYS A N 1
ATOM 1297 C CA . LYS A 1 161 ? 20.333 8.791 -0.109 1.00 93.19 161 LYS A CA 1
ATOM 1298 C C . LYS A 1 161 ? 19.934 7.986 1.128 1.00 93.19 161 LYS A C 1
ATOM 1300 O O . LYS A 1 161 ? 20.518 8.172 2.194 1.00 93.19 161 LYS A O 1
ATOM 1305 N N . GLN A 1 162 ? 18.971 7.075 1.001 1.00 94.62 162 GLN A N 1
ATOM 1306 C CA . GLN A 1 162 ? 18.509 6.255 2.123 1.00 94.62 162 GLN A CA 1
ATOM 1307 C C . GLN A 1 162 ? 19.533 5.191 2.555 1.00 94.62 162 GLN A C 1
ATOM 1309 O O . GLN A 1 162 ? 19.582 4.804 3.725 1.00 94.62 162 GLN A O 1
ATOM 1314 N N . LEU A 1 163 ? 20.359 4.716 1.623 1.00 93.94 163 LEU A N 1
ATOM 1315 C CA . LEU A 1 163 ? 21.441 3.759 1.867 1.00 93.94 163 LEU A CA 1
ATOM 1316 C C . LEU A 1 163 ? 22.752 4.425 2.307 1.00 93.94 163 LEU A C 1
ATOM 1318 O O . LEU A 1 163 ? 23.703 3.705 2.608 1.00 93.94 163 LEU A O 1
ATOM 1322 N N . GLN A 1 164 ? 22.794 5.762 2.360 1.00 93.44 164 GLN A N 1
ATOM 1323 C CA . GLN A 1 164 ? 23.995 6.557 2.641 1.00 93.44 164 GLN A CA 1
ATOM 1324 C C . GLN A 1 164 ? 25.145 6.227 1.676 1.00 93.44 164 GLN A C 1
ATOM 1326 O O . GLN A 1 164 ? 26.302 6.083 2.067 1.00 93.44 164 GLN A O 1
ATOM 1331 N N . VAL A 1 165 ? 24.804 6.073 0.398 1.00 91.75 165 VAL A N 1
ATOM 1332 C CA . VAL A 1 165 ? 25.757 5.914 -0.698 1.00 91.75 165 VAL A CA 1
ATOM 1333 C C . VAL A 1 165 ? 26.155 7.303 -1.185 1.00 91.75 165 VAL A C 1
ATOM 1335 O O . VAL A 1 165 ? 25.303 8.101 -1.577 1.00 91.75 165 VAL A O 1
ATOM 1338 N N . HIS A 1 166 ? 27.448 7.612 -1.118 1.00 82.69 166 HIS A N 1
ATOM 1339 C CA . HIS A 1 166 ? 27.988 8.918 -1.485 1.00 82.69 166 HIS A CA 1
ATOM 1340 C C . HIS A 1 166 ? 28.271 8.993 -2.991 1.00 82.69 166 HIS A C 1
ATOM 1342 O O . HIS A 1 166 ? 29.418 9.139 -3.402 1.00 82.69 166 HIS A O 1
ATOM 1348 N N . THR A 1 167 ? 27.220 8.906 -3.807 1.00 78.62 167 THR A N 1
ATOM 1349 C CA . THR A 1 167 ? 27.309 9.090 -5.263 1.00 78.62 167 THR A CA 1
ATOM 1350 C C . THR A 1 167 ? 26.733 10.449 -5.639 1.00 78.62 167 THR A C 1
ATOM 1352 O O . THR A 1 167 ? 25.643 10.819 -5.200 1.00 78.62 167 THR A O 1
ATOM 1355 N N . VAL A 1 168 ? 27.466 11.203 -6.458 1.00 79.12 168 VAL A N 1
ATOM 1356 C CA . VAL A 1 168 ? 26.948 12.414 -7.100 1.00 79.12 168 VAL A CA 1
ATOM 1357 C C . VAL A 1 168 ? 26.462 12.011 -8.484 1.00 79.12 168 VAL A C 1
ATOM 1359 O O . VAL A 1 168 ? 27.269 11.665 -9.342 1.00 79.12 168 VAL A O 1
ATOM 1362 N N . PHE A 1 169 ? 25.148 12.027 -8.685 1.00 84.00 169 PHE A N 1
ATOM 1363 C CA . PHE A 1 169 ? 24.527 11.659 -9.952 1.00 84.00 169 PHE A CA 1
ATOM 1364 C C . PHE A 1 169 ? 24.548 12.856 -10.906 1.00 84.00 169 PHE A C 1
ATOM 1366 O O . PHE A 1 169 ? 23.763 13.792 -10.777 1.00 84.00 169 PHE A O 1
ATOM 1373 N N . GLN A 1 170 ? 25.484 12.833 -11.846 1.00 83.25 170 GLN A N 1
ATOM 1374 C CA . GLN A 1 170 ? 25.658 13.805 -12.924 1.00 83.25 170 GLN A CA 1
ATOM 1375 C C . GLN A 1 170 ? 25.308 13.144 -14.266 1.00 83.25 170 GLN A C 1
ATOM 1377 O O . GLN A 1 170 ? 25.165 11.925 -14.348 1.00 83.25 170 GLN A O 1
ATOM 1382 N N . ASP A 1 171 ? 25.183 13.930 -15.336 1.00 77.44 171 ASP A N 1
ATOM 1383 C CA . ASP A 1 171 ? 24.787 13.419 -16.662 1.00 77.44 171 ASP A CA 1
ATOM 1384 C C . ASP A 1 171 ? 25.784 12.409 -17.262 1.00 77.44 171 ASP A C 1
ATOM 1386 O O . ASP A 1 171 ? 25.434 11.637 -18.149 1.00 77.44 171 ASP A O 1
ATOM 1390 N N . ASN A 1 172 ? 27.026 12.392 -16.772 1.00 82.75 172 ASN A N 1
ATOM 1391 C CA . ASN A 1 172 ? 28.078 11.456 -17.172 1.00 82.75 172 ASN A CA 1
ATOM 1392 C C . ASN A 1 172 ? 28.288 10.300 -16.178 1.00 82.75 172 ASN A C 1
ATOM 1394 O O . ASN A 1 172 ? 29.236 9.532 -16.344 1.00 82.75 172 ASN A O 1
ATOM 1398 N N . THR A 1 173 ? 27.465 10.190 -15.131 1.00 85.75 173 THR A N 1
ATOM 1399 C CA . THR A 1 173 ? 27.582 9.106 -14.155 1.00 85.75 173 THR A CA 1
ATOM 1400 C C . THR A 1 173 ? 27.251 7.770 -14.812 1.00 85.75 173 THR A C 1
ATOM 1402 O O . THR A 1 173 ? 26.233 7.633 -15.488 1.00 85.75 173 THR A O 1
ATOM 1405 N N . ASP A 1 174 ? 28.093 6.763 -14.578 1.00 90.88 174 ASP A N 1
ATOM 1406 C CA . ASP A 1 174 ? 27.824 5.403 -15.031 1.00 90.88 174 ASP A CA 1
ATOM 1407 C C . ASP A 1 174 ? 26.630 4.823 -14.247 1.00 90.88 174 ASP A C 1
ATOM 1409 O O . ASP A 1 174 ? 26.692 4.565 -13.035 1.00 90.88 174 ASP A O 1
ATOM 1413 N N . ILE A 1 175 ? 25.511 4.652 -14.956 1.00 92.50 175 ILE A N 1
ATOM 1414 C CA . ILE A 1 175 ? 24.263 4.102 -14.418 1.00 92.50 175 ILE A CA 1
ATOM 1415 C C . ILE A 1 175 ? 24.495 2.681 -13.902 1.00 92.50 175 ILE A C 1
ATOM 1417 O O . ILE A 1 175 ? 23.977 2.327 -12.841 1.00 92.50 175 ILE A O 1
ATOM 1421 N N . GLN A 1 176 ? 25.283 1.871 -14.607 1.00 94.31 176 GLN A N 1
ATOM 1422 C CA . GLN A 1 176 ? 25.510 0.474 -14.259 1.00 94.31 176 GLN A CA 1
ATOM 1423 C C . GLN A 1 176 ? 26.387 0.349 -13.014 1.00 94.31 176 GLN A C 1
ATOM 1425 O O . GLN A 1 176 ? 26.096 -0.462 -12.131 1.00 94.31 176 GLN A O 1
ATOM 1430 N N . GLU A 1 177 ? 27.435 1.166 -12.903 1.00 93.31 177 GLU A N 1
ATOM 1431 C CA . GLU A 1 177 ? 28.265 1.219 -11.695 1.00 93.31 177 GLU A CA 1
ATOM 1432 C C . GLU A 1 177 ? 27.427 1.623 -10.473 1.00 93.31 177 GLU A C 1
ATOM 1434 O O . GLU A 1 177 ? 27.412 0.912 -9.463 1.00 93.31 177 GLU A O 1
ATOM 1439 N N . SER A 1 178 ? 26.638 2.692 -10.606 1.00 94.38 178 SER A N 1
ATOM 1440 C CA . SER A 1 178 ? 25.771 3.196 -9.535 1.00 94.38 178 SER A CA 1
ATOM 1441 C C . SER A 1 178 ? 24.706 2.177 -9.112 1.00 94.38 178 SER A C 1
ATOM 1443 O O . SER A 1 178 ? 24.453 1.969 -7.922 1.00 94.38 178 SER A O 1
ATOM 1445 N N . THR A 1 179 ? 24.102 1.496 -10.090 1.00 96.25 179 THR A N 1
ATOM 1446 C CA . THR A 1 179 ? 23.133 0.411 -9.875 1.00 96.25 179 THR A CA 1
ATOM 1447 C C . THR A 1 179 ? 23.756 -0.710 -9.051 1.00 96.25 179 THR A C 1
ATOM 1449 O O . THR A 1 179 ? 23.206 -1.126 -8.028 1.00 96.25 179 THR A O 1
ATOM 1452 N N . ASN A 1 180 ? 24.947 -1.160 -9.448 1.00 95.94 180 ASN A N 1
ATOM 1453 C CA . ASN A 1 180 ? 25.668 -2.216 -8.751 1.00 95.94 180 ASN A CA 1
ATOM 1454 C C . ASN A 1 180 ? 26.059 -1.811 -7.327 1.00 95.94 180 ASN A C 1
ATOM 1456 O O . ASN A 1 180 ? 25.939 -2.629 -6.412 1.00 95.94 180 ASN A O 1
ATOM 1460 N N . GLU A 1 181 ? 26.498 -0.570 -7.107 1.00 95.56 181 GLU A N 1
ATOM 1461 C CA . GLU A 1 181 ? 26.831 -0.069 -5.771 1.00 95.56 181 GLU A CA 1
ATOM 1462 C C . GLU A 1 181 ? 25.615 -0.102 -4.831 1.00 95.56 181 GLU A C 1
ATOM 1464 O O . GLU A 1 181 ? 25.697 -0.639 -3.719 1.00 95.56 181 GLU A O 1
ATOM 1469 N N . ILE A 1 182 ? 24.461 0.381 -5.296 1.00 96.88 182 ILE A N 1
ATOM 1470 C CA . ILE A 1 182 ? 23.203 0.358 -4.540 1.00 96.88 182 ILE A CA 1
ATOM 1471 C C . ILE A 1 182 ? 22.780 -1.080 -4.223 1.00 96.88 182 ILE A C 1
ATOM 1473 O O . ILE A 1 182 ? 22.500 -1.401 -3.063 1.00 96.88 182 ILE A O 1
ATOM 1477 N N . ILE A 1 183 ? 22.798 -1.977 -5.214 1.00 97.00 183 ILE A N 1
ATOM 1478 C CA . ILE A 1 183 ? 22.486 -3.400 -5.017 1.00 97.00 183 ILE A CA 1
ATOM 1479 C C . ILE A 1 183 ? 23.425 -4.020 -3.982 1.00 97.00 183 ILE A C 1
ATOM 1481 O O . ILE A 1 183 ? 22.974 -4.750 -3.093 1.00 97.00 183 ILE A O 1
ATOM 1485 N N . ASN A 1 184 ? 24.723 -3.719 -4.055 1.00 95.44 184 ASN A N 1
ATOM 1486 C CA . ASN A 1 184 ? 25.715 -4.213 -3.106 1.00 95.44 184 ASN A CA 1
ATOM 1487 C C . ASN A 1 184 ? 25.389 -3.769 -1.685 1.00 95.44 184 ASN A C 1
ATOM 1489 O O . ASN A 1 184 ? 25.411 -4.598 -0.775 1.00 95.44 184 ASN A O 1
ATOM 1493 N N . LYS A 1 185 ? 25.042 -2.496 -1.497 1.00 95.81 185 LYS A N 1
ATOM 1494 C CA . LYS A 1 185 ? 24.701 -1.932 -0.188 1.00 95.81 185 LYS A CA 1
ATOM 1495 C C . LYS A 1 185 ? 23.420 -2.514 0.384 1.00 95.81 185 LYS A C 1
ATOM 1497 O O . LYS A 1 185 ? 23.399 -2.885 1.559 1.00 95.81 185 LYS A O 1
ATOM 1502 N N . ILE A 1 186 ? 22.385 -2.676 -0.443 1.00 95.19 186 ILE A N 1
ATOM 1503 C CA . ILE A 1 186 ? 21.159 -3.374 -0.045 1.00 95.19 186 ILE A CA 1
ATOM 1504 C C . ILE A 1 186 ? 21.521 -4.789 0.402 1.00 95.19 186 ILE A C 1
ATOM 1506 O O . ILE A 1 186 ? 21.269 -5.149 1.549 1.00 95.19 186 ILE A O 1
ATOM 1510 N N . CYS A 1 187 ? 22.207 -5.557 -0.445 1.00 93.44 187 CYS A N 1
ATOM 1511 C CA . CYS A 1 187 ? 22.575 -6.934 -0.143 1.00 93.44 187 CYS A CA 1
ATOM 1512 C C . CYS A 1 187 ? 23.406 -7.047 1.137 1.00 93.44 187 CYS A C 1
ATOM 1514 O O . CYS A 1 187 ? 23.123 -7.909 1.961 1.00 93.44 187 CYS A O 1
ATOM 1516 N N . GLN A 1 188 ? 24.416 -6.197 1.335 1.00 92.06 188 GLN A N 1
ATOM 1517 C CA . GLN A 1 188 ? 25.271 -6.194 2.531 1.00 92.06 188 GLN A CA 1
ATOM 1518 C C . GLN A 1 188 ? 24.483 -5.961 3.821 1.00 92.06 188 GLN A C 1
ATOM 1520 O O . GLN A 1 188 ? 24.828 -6.535 4.847 1.00 92.06 188 GLN A O 1
ATOM 1525 N N . SER A 1 189 ? 23.412 -5.173 3.757 1.00 90.62 189 SER A N 1
ATOM 1526 C CA . SER A 1 189 ? 22.577 -4.857 4.917 1.00 90.62 189 SER A CA 1
ATOM 1527 C C . SER A 1 189 ? 21.528 -5.917 5.275 1.00 90.62 189 SER A C 1
ATOM 1529 O O . SER A 1 189 ? 20.865 -5.791 6.300 1.00 90.62 189 SER A O 1
ATOM 1531 N N . ILE A 1 190 ? 21.346 -6.937 4.433 1.00 90.69 190 ILE A N 1
ATOM 1532 C CA . ILE A 1 190 ? 20.353 -7.993 4.648 1.00 90.69 190 ILE A CA 1
ATOM 1533 C C . ILE A 1 190 ? 20.891 -9.054 5.612 1.00 90.69 190 ILE A C 1
ATOM 1535 O O . ILE A 1 190 ? 21.942 -9.654 5.363 1.00 90.69 190 ILE A O 1
ATOM 1539 N N . CYS A 1 191 ? 20.091 -9.348 6.636 1.00 88.31 191 CYS A N 1
ATOM 1540 C CA . CYS A 1 191 ? 20.259 -10.447 7.587 1.00 88.31 191 CYS A CA 1
ATOM 1541 C C . CYS A 1 191 ? 19.146 -11.503 7.433 1.00 88.31 191 CYS A C 1
ATOM 1543 O O . CYS A 1 191 ? 18.159 -11.296 6.720 1.00 88.31 191 CYS A O 1
ATOM 1545 N N . THR A 1 192 ? 19.271 -12.625 8.142 1.00 87.44 192 THR A N 1
ATOM 1546 C CA . THR A 1 192 ? 18.222 -13.652 8.264 1.00 87.44 192 THR A CA 1
ATOM 1547 C C . THR A 1 192 ? 16.874 -13.035 8.646 1.00 87.44 192 THR A C 1
ATOM 1549 O O . THR A 1 192 ? 16.803 -12.226 9.568 1.00 87.44 192 THR A O 1
ATOM 1552 N N . GLY A 1 193 ? 15.810 -13.411 7.931 1.00 88.50 193 GLY A N 1
ATOM 1553 C CA . GLY A 1 193 ? 14.452 -12.909 8.167 1.00 88.50 193 GLY A CA 1
ATOM 1554 C C . GLY A 1 193 ? 14.167 -11.483 7.676 1.00 88.50 193 GLY A C 1
ATOM 1555 O O . GLY A 1 193 ? 13.078 -10.977 7.929 1.00 88.50 193 GLY A O 1
ATOM 1556 N N . SER A 1 194 ? 15.110 -10.814 6.999 1.00 92.38 194 SER A N 1
ATOM 1557 C CA . SER A 1 194 ? 14.8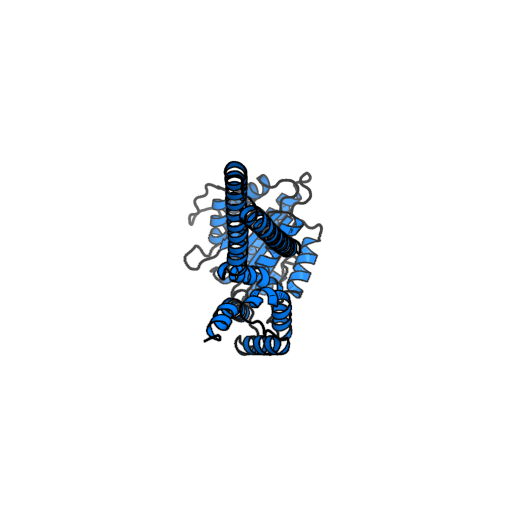88 -9.434 6.541 1.00 92.38 194 SER A CA 1
ATOM 1558 C C . SER A 1 194 ? 13.781 -9.353 5.496 1.00 92.38 194 SER A C 1
ATOM 1560 O O . SER A 1 194 ? 13.770 -10.114 4.528 1.00 92.38 194 SER A O 1
ATOM 1562 N N . VAL A 1 195 ? 12.924 -8.345 5.632 1.00 95.12 195 VAL A N 1
ATOM 1563 C CA . VAL A 1 195 ? 11.940 -7.982 4.613 1.00 95.12 195 VAL A CA 1
ATOM 1564 C C . VAL A 1 195 ? 12.281 -6.611 4.059 1.00 95.12 195 VAL A C 1
ATOM 1566 O O . VAL A 1 195 ? 12.395 -5.646 4.810 1.00 95.12 195 VAL A O 1
ATOM 1569 N N . ILE A 1 196 ? 12.452 -6.532 2.745 1.00 96.25 196 ILE A N 1
ATOM 1570 C CA . ILE A 1 196 ? 12.650 -5.287 2.010 1.00 96.25 196 ILE A CA 1
ATOM 1571 C C . ILE A 1 196 ? 11.382 -4.987 1.228 1.00 96.25 196 ILE A C 1
ATOM 1573 O O . ILE A 1 196 ? 10.850 -5.865 0.550 1.00 96.25 196 ILE A O 1
ATOM 1577 N N . PHE A 1 197 ? 10.925 -3.744 1.307 1.00 97.69 197 PHE A N 1
ATOM 1578 C CA . PHE A 1 197 ? 9.748 -3.271 0.602 1.00 97.69 197 PHE A CA 1
ATOM 1579 C C . PHE A 1 197 ? 10.091 -2.023 -0.216 1.00 97.69 197 PHE A C 1
ATOM 1581 O O . PHE A 1 197 ? 10.411 -0.988 0.361 1.00 97.69 197 PHE A O 1
ATOM 1588 N N . PHE A 1 198 ? 10.043 -2.123 -1.542 1.00 98.12 198 PHE A N 1
ATOM 1589 C CA . PHE A 1 198 ? 10.165 -0.990 -2.459 1.00 98.12 198 PHE A CA 1
ATOM 1590 C C . PHE A 1 198 ? 8.776 -0.509 -2.869 1.00 98.12 198 PHE A C 1
ATOM 1592 O O . PHE A 1 198 ? 7.952 -1.302 -3.324 1.00 98.12 198 PHE A O 1
ATOM 1599 N N . GLU A 1 199 ? 8.540 0.788 -2.749 1.00 97.50 199 GLU A N 1
ATOM 1600 C CA . GLU A 1 199 ? 7.296 1.436 -3.157 1.00 97.50 199 GLU A CA 1
ATOM 1601 C C . GLU A 1 199 ? 7.643 2.498 -4.198 1.00 97.50 199 GLU A C 1
ATOM 1603 O O . GLU A 1 199 ? 8.192 3.539 -3.846 1.00 97.50 199 GLU A O 1
ATOM 1608 N N . ILE A 1 200 ? 7.390 2.212 -5.478 1.00 96.56 200 ILE A N 1
ATOM 1609 C CA . ILE A 1 200 ? 7.685 3.129 -6.582 1.00 96.56 200 ILE A CA 1
ATOM 1610 C C . ILE A 1 200 ? 6.386 3.784 -7.032 1.00 96.56 200 ILE A C 1
ATOM 1612 O O . ILE A 1 200 ? 5.557 3.139 -7.668 1.00 96.56 200 ILE A O 1
ATOM 1616 N N . ASN A 1 201 ? 6.238 5.064 -6.709 1.00 94.81 201 ASN A N 1
ATOM 1617 C CA . ASN A 1 201 ? 5.034 5.845 -6.948 1.00 94.81 201 ASN A CA 1
ATOM 1618 C C . ASN A 1 201 ? 5.152 6.713 -8.201 1.00 94.81 201 ASN A C 1
ATOM 1620 O O . ASN A 1 201 ? 6.218 7.271 -8.487 1.00 94.81 201 ASN A O 1
ATOM 1624 N N . ASN A 1 202 ? 4.017 6.893 -8.878 1.00 92.44 202 ASN A N 1
ATOM 1625 C CA . ASN A 1 202 ? 3.844 7.766 -10.039 1.00 92.44 202 ASN A CA 1
ATOM 1626 C C . ASN A 1 202 ? 4.705 7.368 -11.246 1.00 92.44 202 ASN A C 1
ATOM 1628 O O . ASN A 1 202 ? 5.340 8.210 -11.884 1.00 92.44 202 ASN A O 1
ATOM 1632 N N . TRP A 1 203 ? 4.706 6.079 -11.588 1.00 92.56 203 TRP A N 1
ATOM 1633 C CA . TRP A 1 203 ? 5.491 5.531 -12.697 1.00 92.56 203 TRP A CA 1
ATOM 1634 C C . TRP A 1 203 ? 5.260 6.255 -14.036 1.00 92.56 203 TRP A C 1
ATOM 1636 O O . TRP A 1 203 ? 6.182 6.402 -14.837 1.00 92.56 203 TRP A O 1
ATOM 1646 N N . ASN A 1 204 ? 4.045 6.765 -14.269 1.00 91.56 204 ASN A N 1
ATOM 1647 C CA . ASN A 1 204 ? 3.691 7.499 -15.488 1.00 91.56 204 ASN A CA 1
ATOM 1648 C C . ASN A 1 204 ? 4.497 8.796 -15.699 1.00 91.56 204 ASN A C 1
ATOM 1650 O O . ASN A 1 204 ? 4.489 9.325 -16.806 1.00 91.56 204 ASN A O 1
ATOM 1654 N N . ASN A 1 205 ? 5.180 9.320 -14.676 1.00 92.19 205 ASN A N 1
ATOM 1655 C CA . ASN A 1 205 ? 5.941 10.570 -14.773 1.00 92.19 205 ASN A CA 1
ATOM 1656 C C . ASN A 1 205 ? 7.334 10.405 -15.408 1.00 92.19 205 ASN A C 1
ATOM 1658 O O . ASN A 1 205 ? 8.053 11.391 -15.541 1.00 92.19 205 ASN A O 1
ATOM 1662 N N . LEU A 1 206 ? 7.743 9.189 -15.775 1.00 91.00 206 LEU A N 1
ATOM 1663 C CA . LEU A 1 206 ? 9.026 8.946 -16.440 1.00 91.00 206 LEU A CA 1
ATOM 1664 C C . LEU A 1 206 ? 8.959 9.306 -17.936 1.00 91.00 206 LEU A C 1
ATOM 1666 O O . LEU A 1 206 ? 7.962 9.019 -18.602 1.00 91.00 206 LEU A O 1
ATOM 1670 N N . THR A 1 207 ? 10.040 9.867 -18.486 1.00 87.62 207 THR A N 1
ATOM 1671 C CA . THR A 1 207 ? 10.121 10.293 -19.900 1.00 87.62 207 THR A CA 1
ATOM 1672 C C . THR A 1 207 ? 10.305 9.129 -20.875 1.00 87.62 207 THR A C 1
ATOM 1674 O O . THR A 1 207 ? 9.725 9.149 -21.956 1.00 87.62 207 THR A O 1
ATOM 1677 N N . ASN A 1 208 ? 11.041 8.084 -20.473 1.00 87.50 208 ASN A N 1
ATOM 1678 C CA . ASN A 1 208 ? 11.305 6.871 -21.262 1.00 87.50 208 ASN A CA 1
ATOM 1679 C C . ASN A 1 208 ? 10.864 5.603 -20.508 1.00 87.50 208 ASN A C 1
ATOM 1681 O O . ASN A 1 208 ? 11.654 4.688 -20.276 1.00 87.50 208 ASN A O 1
ATOM 1685 N N . GLN A 1 209 ? 9.590 5.528 -20.113 1.00 87.88 209 GLN A N 1
ATOM 1686 C CA . GLN A 1 209 ? 9.035 4.443 -19.282 1.00 87.88 209 GLN A CA 1
ATOM 1687 C C . GLN A 1 209 ? 9.419 3.018 -19.742 1.00 87.88 209 GLN A C 1
ATOM 1689 O O . GLN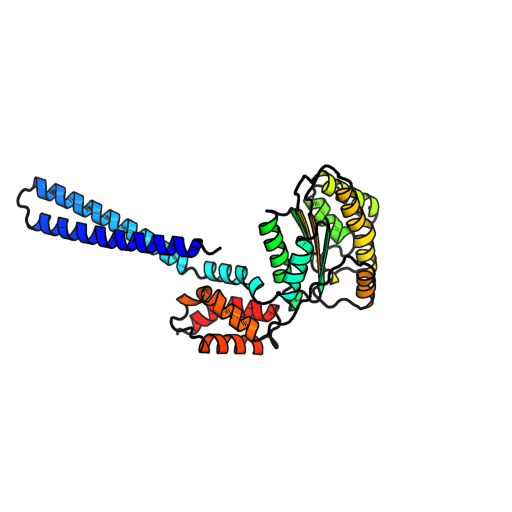 A 1 209 ? 9.617 2.143 -18.906 1.00 87.88 209 GLN A O 1
ATOM 1694 N N . CYS A 1 210 ? 9.554 2.779 -21.053 1.00 87.81 210 CYS A N 1
ATOM 1695 C CA . CYS A 1 210 ? 9.808 1.468 -21.667 1.00 87.81 210 CYS A CA 1
ATOM 1696 C C . CYS A 1 210 ? 11.270 1.045 -21.512 1.00 87.81 210 CYS A C 1
ATOM 1698 O O . CYS A 1 210 ? 11.567 -0.127 -21.303 1.00 87.81 210 CYS A O 1
ATOM 1700 N N . GLU A 1 211 ? 12.184 1.999 -21.656 1.00 91.25 211 GLU A N 1
ATOM 1701 C CA . GLU A 1 211 ? 13.611 1.798 -21.422 1.00 91.25 211 GLU A CA 1
ATOM 1702 C C . GLU A 1 211 ? 13.858 1.605 -19.925 1.00 91.25 211 GLU A C 1
ATOM 1704 O O . GLU A 1 211 ? 14.442 0.605 -19.516 1.00 91.25 211 GLU A O 1
ATOM 1709 N N . ILE A 1 212 ? 13.291 2.495 -19.109 1.00 92.44 212 ILE A N 1
ATOM 1710 C CA . ILE A 1 212 ? 13.502 2.509 -17.662 1.00 92.44 212 ILE A CA 1
ATOM 1711 C C . ILE A 1 212 ? 12.896 1.272 -17.001 1.00 92.44 212 ILE A C 1
ATOM 1713 O O . ILE A 1 212 ? 13.506 0.725 -16.087 1.00 92.44 212 ILE A O 1
ATOM 1717 N N . ILE A 1 213 ? 11.739 0.770 -17.457 1.00 91.00 213 ILE A N 1
ATOM 1718 C CA . ILE A 1 213 ? 11.200 -0.478 -16.900 1.00 91.00 213 ILE A CA 1
ATOM 1719 C C . ILE A 1 213 ? 12.065 -1.685 -17.268 1.00 91.00 213 ILE A C 1
ATOM 1721 O O . ILE A 1 213 ? 12.251 -2.560 -16.429 1.00 91.00 213 ILE A O 1
ATOM 1725 N N . ARG A 1 214 ? 12.623 -1.738 -18.487 1.00 92.25 214 ARG A N 1
ATOM 1726 C CA . ARG A 1 214 ? 13.537 -2.824 -18.880 1.00 92.25 214 ARG A CA 1
ATOM 1727 C C . ARG A 1 214 ? 14.780 -2.799 -18.011 1.00 92.25 214 ARG A C 1
ATOM 1729 O O . ARG A 1 214 ? 15.067 -3.798 -17.368 1.00 92.25 214 ARG A O 1
ATOM 1736 N N . TRP A 1 215 ? 15.421 -1.639 -17.895 1.00 95.06 215 TRP A N 1
ATOM 1737 C CA . TRP A 1 215 ? 16.545 -1.454 -16.983 1.00 95.06 215 TRP A CA 1
ATOM 1738 C C . TRP A 1 215 ? 16.179 -1.843 -15.542 1.00 95.06 215 TRP A C 1
ATOM 1740 O O . TRP A 1 215 ? 16.891 -2.603 -14.888 1.00 95.06 215 TRP A O 1
ATOM 1750 N N . PHE A 1 216 ? 15.024 -1.396 -15.038 1.00 95.25 216 PHE A N 1
ATOM 1751 C CA . PHE A 1 216 ? 14.608 -1.705 -13.673 1.00 95.25 216 PHE A CA 1
ATOM 1752 C C . PHE A 1 216 ? 14.440 -3.213 -13.460 1.00 95.25 216 PHE A C 1
ATOM 1754 O O . PHE A 1 216 ? 14.827 -3.739 -12.419 1.00 95.25 216 PHE A O 1
ATOM 1761 N N . LEU A 1 217 ? 13.871 -3.929 -14.429 1.00 93.69 217 LEU A N 1
ATOM 1762 C CA . LEU A 1 217 ? 13.651 -5.369 -14.329 1.00 93.69 217 LEU A CA 1
ATOM 1763 C C . LEU A 1 217 ? 14.943 -6.174 -14.523 1.00 93.69 217 LEU A C 1
ATOM 1765 O O . LEU A 1 217 ? 15.195 -7.099 -13.741 1.00 93.69 217 LEU A O 1
ATOM 1769 N N . ASP A 1 218 ? 15.736 -5.824 -15.534 1.00 93.81 218 ASP A N 1
ATOM 1770 C CA . ASP A 1 218 ? 16.860 -6.617 -16.037 1.00 93.81 218 ASP A CA 1
ATOM 1771 C C . ASP A 1 218 ? 18.188 -6.249 -15.366 1.00 93.81 218 ASP A C 1
ATOM 1773 O O . ASP A 1 218 ? 18.954 -7.143 -15.004 1.00 93.81 218 ASP A O 1
ATOM 1777 N N . ASP A 1 219 ? 18.432 -4.960 -15.122 1.00 96.19 219 ASP A N 1
ATOM 1778 C CA . ASP A 1 219 ? 19.698 -4.451 -14.580 1.00 96.19 219 ASP A CA 1
ATOM 1779 C C . ASP A 1 219 ? 19.627 -4.148 -13.076 1.00 96.19 219 ASP A C 1
ATOM 1781 O O . ASP A 1 219 ? 20.635 -4.253 -12.374 1.00 96.19 219 ASP A O 1
ATOM 1785 N N . PHE A 1 220 ? 18.442 -3.831 -12.539 1.00 97.00 220 PHE A N 1
ATOM 1786 C CA . PHE A 1 220 ? 18.267 -3.573 -11.104 1.00 97.00 220 PHE A CA 1
ATOM 1787 C C . PHE A 1 220 ? 17.669 -4.768 -10.341 1.00 97.00 220 PHE A C 1
ATOM 1789 O O . PHE A 1 220 ? 18.307 -5.352 -9.459 1.00 97.00 220 PHE A O 1
ATOM 1796 N N . TRP A 1 221 ? 16.435 -5.157 -10.660 1.00 96.00 221 TRP A N 1
ATOM 1797 C CA . TRP A 1 221 ? 15.640 -6.084 -9.854 1.00 96.00 221 TRP A CA 1
ATOM 1798 C C . TRP A 1 221 ? 16.135 -7.530 -9.941 1.00 96.00 221 TRP A C 1
ATOM 1800 O O . TRP A 1 221 ? 16.348 -8.166 -8.905 1.00 96.00 221 TRP A O 1
ATOM 1810 N N . GLN A 1 222 ? 16.356 -8.069 -11.146 1.00 94.50 222 GLN A N 1
ATOM 1811 C CA . GLN A 1 222 ? 16.881 -9.433 -11.296 1.00 94.50 222 GLN A CA 1
ATOM 1812 C C . GLN A 1 222 ? 18.271 -9.607 -10.660 1.00 94.50 222 GLN A C 1
ATOM 1814 O O . GLN A 1 222 ? 18.455 -10.586 -9.920 1.00 94.50 222 GLN A O 1
ATOM 1819 N N . PRO A 1 223 ? 19.237 -8.686 -10.848 1.00 96.31 223 PRO A N 1
ATOM 1820 C CA . PRO A 1 223 ? 20.535 -8.777 -10.187 1.00 96.31 223 PRO A CA 1
ATOM 1821 C C . PRO A 1 223 ? 20.434 -8.660 -8.662 1.00 96.31 223 PRO A C 1
ATOM 1823 O O . PRO A 1 223 ? 21.078 -9.444 -7.957 1.00 96.31 223 PRO A O 1
ATOM 1826 N N . LEU A 1 224 ? 19.572 -7.780 -8.136 1.00 96.25 224 LEU A N 1
ATOM 1827 C CA . LEU A 1 224 ? 19.297 -7.678 -6.698 1.00 96.25 224 LEU A CA 1
ATOM 1828 C C . LEU A 1 224 ? 18.788 -9.004 -6.122 1.00 96.25 224 LEU A C 1
ATOM 1830 O O . LEU A 1 224 ? 19.362 -9.537 -5.167 1.00 96.25 224 LEU A O 1
ATOM 1834 N N . VAL A 1 225 ? 17.728 -9.557 -6.717 1.00 94.06 225 VAL A N 1
ATOM 1835 C CA . VAL A 1 225 ? 17.120 -10.821 -6.284 1.00 94.06 225 VAL A CA 1
ATOM 1836 C C . VAL A 1 225 ? 18.138 -11.956 -6.369 1.00 94.06 225 VAL A C 1
ATOM 1838 O O . VAL A 1 225 ? 18.301 -12.711 -5.411 1.00 94.06 225 VAL A O 1
ATOM 1841 N N . SER A 1 226 ? 18.871 -12.060 -7.477 1.00 93.69 226 SER A N 1
ATOM 1842 C CA . SER A 1 226 ? 19.874 -13.110 -7.689 1.00 93.69 226 SER A CA 1
ATOM 1843 C C . SER A 1 226 ? 20.991 -13.049 -6.649 1.00 93.69 226 SER A C 1
ATOM 1845 O O . SER A 1 226 ? 21.360 -14.068 -6.060 1.00 93.69 226 SER A O 1
ATOM 1847 N N . LYS A 1 227 ? 21.490 -11.845 -6.351 1.00 93.50 227 LYS A N 1
ATOM 1848 C CA . LYS A 1 227 ? 22.532 -11.643 -5.344 1.00 93.50 227 LYS A CA 1
ATOM 1849 C C . LYS A 1 227 ? 22.048 -11.979 -3.934 1.00 93.50 227 LYS A C 1
ATOM 1851 O O . LYS A 1 227 ? 22.806 -12.568 -3.164 1.00 93.50 227 LYS A O 1
ATOM 1856 N N . CYS A 1 228 ? 20.790 -11.677 -3.613 1.00 90.94 228 CYS A N 1
ATOM 1857 C CA . CYS A 1 228 ? 20.186 -12.046 -2.333 1.00 90.94 228 CYS A CA 1
ATOM 1858 C C . CYS A 1 228 ? 19.946 -13.558 -2.213 1.00 90.94 228 CYS A C 1
ATOM 1860 O O . CYS A 1 228 ? 20.249 -14.127 -1.168 1.00 90.94 228 CYS A O 1
ATOM 1862 N N . LYS A 1 229 ? 19.481 -14.235 -3.276 1.00 88.06 229 LYS A N 1
ATOM 1863 C CA . LYS A 1 229 ? 19.285 -15.703 -3.292 1.00 88.06 229 LYS A CA 1
ATOM 1864 C C . LYS A 1 229 ? 20.573 -16.473 -3.022 1.00 88.06 229 LYS A C 1
ATOM 1866 O O . LYS A 1 229 ? 20.546 -17.509 -2.364 1.00 88.06 229 LYS A O 1
ATOM 1871 N N . ASN A 1 230 ? 21.699 -15.969 -3.522 1.00 85.69 230 ASN A N 1
ATOM 1872 C CA . ASN A 1 230 ? 22.995 -16.628 -3.380 1.00 85.69 230 ASN A CA 1
ATOM 1873 C C . ASN A 1 230 ? 23.573 -16.554 -1.955 1.00 85.69 230 ASN A C 1
ATOM 1875 O O . ASN A 1 230 ? 24.547 -17.249 -1.660 1.00 85.69 230 ASN A O 1
ATOM 1879 N N . LYS A 1 231 ? 22.967 -15.777 -1.047 1.00 80.62 231 LYS A N 1
ATOM 1880 C CA . LYS A 1 231 ? 23.307 -15.786 0.380 1.00 80.62 231 LYS A CA 1
ATOM 1881 C C . LYS A 1 231 ? 22.671 -16.998 1.071 1.00 80.62 231 LYS A C 1
ATOM 1883 O O . LYS A 1 231 ? 21.622 -16.900 1.703 1.00 80.62 231 LYS A O 1
ATOM 1888 N N . LYS A 1 232 ? 23.325 -18.156 0.935 1.00 61.16 232 LYS A N 1
ATOM 1889 C CA . LYS A 1 232 ? 22.859 -19.453 1.466 1.00 61.16 232 LYS A CA 1
ATOM 1890 C C . LYS A 1 232 ? 22.589 -19.456 2.980 1.00 61.16 232 LYS A C 1
ATOM 1892 O O . LYS A 1 232 ? 21.765 -20.243 3.432 1.00 61.16 232 LYS A O 1
ATOM 1897 N N . ASP A 1 233 ? 23.219 -18.555 3.730 1.00 66.75 233 ASP A N 1
ATOM 1898 C CA . ASP A 1 233 ? 23.176 -18.531 5.199 1.00 66.75 233 ASP A CA 1
ATOM 1899 C C . ASP A 1 233 ? 22.092 -17.611 5.788 1.00 66.75 233 ASP A C 1
ATOM 1901 O O . ASP A 1 233 ? 21.974 -17.488 7.005 1.00 66.75 233 ASP A O 1
ATOM 1905 N N . THR A 1 234 ? 21.285 -16.958 4.948 1.00 71.44 234 THR A N 1
ATOM 1906 C CA . THR A 1 234 ? 20.257 -16.001 5.392 1.00 71.44 234 THR A CA 1
ATOM 1907 C C . THR A 1 234 ? 18.854 -16.468 5.000 1.00 71.44 234 THR A C 1
ATOM 1909 O O . THR A 1 234 ? 18.269 -15.940 4.051 1.00 71.44 234 THR A O 1
ATOM 1912 N N . PRO A 1 235 ? 18.287 -17.477 5.689 1.00 79.19 235 PRO A N 1
ATOM 1913 C CA . PRO A 1 235 ? 16.934 -17.932 5.404 1.00 79.19 235 PRO A CA 1
ATOM 1914 C C . PRO A 1 235 ? 15.895 -16.846 5.719 1.00 79.19 235 PRO A C 1
ATOM 1916 O O . PRO A 1 235 ? 16.108 -15.958 6.545 1.00 79.19 235 PRO A O 1
ATOM 1919 N N . GLY A 1 236 ? 14.740 -16.925 5.058 1.00 85.50 236 GLY A N 1
ATOM 1920 C CA . GLY A 1 236 ? 13.591 -16.065 5.357 1.00 85.50 236 GLY A CA 1
ATOM 1921 C C . GLY A 1 236 ? 13.680 -14.631 4.829 1.00 85.50 236 GLY A C 1
ATOM 1922 O O . GLY A 1 236 ? 12.907 -13.794 5.280 1.00 85.50 236 GLY A O 1
ATOM 1923 N N . ILE A 1 237 ? 14.588 -14.334 3.894 1.00 91.25 237 ILE A N 1
ATOM 1924 C CA . ILE A 1 237 ? 14.597 -13.034 3.210 1.00 91.25 237 ILE A CA 1
ATOM 1925 C C . ILE A 1 237 ? 13.372 -12.913 2.301 1.00 91.25 237 ILE A C 1
ATOM 1927 O O . ILE A 1 237 ? 13.061 -13.836 1.543 1.00 91.25 237 ILE A O 1
ATOM 1931 N N . LYS A 1 238 ? 12.731 -11.744 2.330 1.00 93.50 238 LYS A N 1
ATOM 1932 C CA . LYS A 1 238 ? 11.691 -11.344 1.383 1.00 93.50 238 LYS A CA 1
ATOM 1933 C C . LYS A 1 238 ? 12.009 -9.979 0.777 1.00 93.50 238 LYS A C 1
ATOM 1935 O O . LYS A 1 238 ? 12.396 -9.056 1.485 1.00 93.50 238 LYS A O 1
ATOM 1940 N N . ILE A 1 239 ? 11.832 -9.846 -0.528 1.00 95.69 239 ILE A N 1
ATOM 1941 C CA . ILE A 1 239 ? 12.023 -8.626 -1.305 1.00 95.69 239 ILE A CA 1
ATOM 1942 C C . ILE A 1 239 ? 10.732 -8.395 -2.075 1.00 95.69 239 ILE A C 1
ATOM 1944 O O . ILE A 1 239 ? 10.383 -9.149 -2.979 1.00 95.69 239 ILE A O 1
ATOM 1948 N N . ILE A 1 240 ? 10.003 -7.362 -1.691 1.00 97.12 240 ILE A N 1
ATOM 1949 C CA . ILE A 1 240 ? 8.730 -7.001 -2.291 1.00 97.12 240 ILE A CA 1
ATOM 1950 C C . ILE A 1 240 ? 8.907 -5.652 -2.969 1.00 97.12 240 ILE A C 1
ATOM 1952 O O . ILE A 1 240 ? 9.490 -4.742 -2.385 1.00 97.12 240 ILE A O 1
ATOM 1956 N N . CYS A 1 241 ? 8.398 -5.508 -4.184 1.00 97.81 241 CYS A N 1
ATOM 1957 C CA . CYS A 1 241 ? 8.296 -4.219 -4.849 1.00 97.81 241 CYS A CA 1
ATOM 1958 C C . CYS A 1 241 ? 6.872 -4.015 -5.357 1.00 97.81 241 CYS A C 1
ATOM 1960 O O . CYS A 1 241 ? 6.250 -4.949 -5.862 1.00 97.81 241 CYS A O 1
ATOM 1962 N N . VAL A 1 242 ? 6.357 -2.803 -5.188 1.00 97.69 242 VAL A N 1
ATOM 1963 C CA . VAL A 1 242 ? 5.110 -2.348 -5.795 1.00 97.69 242 VAL A CA 1
ATOM 1964 C C . VAL A 1 242 ? 5.443 -1.183 -6.710 1.00 97.69 242 VAL A C 1
ATOM 1966 O O . VAL A 1 242 ? 6.044 -0.204 -6.269 1.00 97.69 242 VAL A O 1
ATOM 1969 N N . ILE A 1 243 ? 5.060 -1.314 -7.975 1.00 95.94 243 ILE A N 1
ATOM 1970 C CA . ILE A 1 243 ? 5.112 -0.248 -8.969 1.00 95.94 243 ILE A CA 1
ATOM 1971 C C . ILE A 1 243 ? 3.697 0.291 -9.137 1.00 95.94 243 ILE A C 1
ATOM 1973 O O . ILE A 1 243 ? 2.774 -0.458 -9.459 1.00 95.94 243 ILE A O 1
ATOM 1977 N N . ASP A 1 244 ? 3.547 1.586 -8.917 1.00 95.12 244 ASP A N 1
ATOM 1978 C CA . ASP A 1 244 ? 2.279 2.289 -8.929 1.00 95.12 244 ASP A CA 1
ATOM 1979 C C . ASP A 1 244 ? 2.213 3.281 -10.095 1.00 95.12 244 ASP A C 1
ATOM 1981 O O . ASP A 1 244 ? 3.075 4.152 -10.249 1.00 95.12 244 ASP A O 1
ATOM 1985 N N . ALA A 1 245 ? 1.187 3.131 -10.929 1.00 94.31 245 ALA A N 1
ATOM 1986 C CA . ALA A 1 245 ? 0.883 4.002 -12.052 1.00 94.31 245 ALA A CA 1
ATOM 1987 C C . ALA A 1 245 ? -0.458 4.716 -11.812 1.00 94.31 245 ALA A C 1
ATOM 1989 O O . ALA A 1 245 ? -1.517 4.082 -11.789 1.00 94.31 245 ALA A O 1
ATOM 1990 N N . GLU A 1 246 ? -0.419 6.046 -11.680 1.00 92.94 246 GLU A N 1
ATOM 1991 C CA . GLU A 1 246 ? -1.595 6.896 -11.445 1.00 92.94 246 GLU A CA 1
ATOM 1992 C C . GLU A 1 246 ? -2.655 6.757 -12.539 1.00 92.94 246 GLU A C 1
ATOM 1994 O O . GLU A 1 246 ? -3.853 6.802 -12.249 1.00 92.94 246 GLU A O 1
ATOM 1999 N N . TYR A 1 247 ? -2.212 6.551 -13.781 1.00 90.81 247 TYR A N 1
ATOM 2000 C CA . TYR A 1 247 ? -3.057 6.485 -14.969 1.00 90.81 247 TYR A CA 1
ATOM 2001 C C . TYR A 1 247 ? -2.843 5.177 -15.731 1.00 90.81 247 TYR A C 1
ATOM 2003 O O . TYR A 1 247 ? -1.792 4.542 -15.584 1.00 90.81 247 TYR A O 1
ATOM 2011 N N . PRO A 1 248 ? -3.806 4.784 -16.587 1.00 89.00 248 PRO A N 1
ATOM 2012 C CA . PRO A 1 248 ? -3.608 3.681 -17.512 1.00 89.00 248 PRO A CA 1
ATOM 2013 C C . PRO A 1 248 ? -2.318 3.846 -18.318 1.00 89.00 248 PRO A C 1
ATOM 2015 O O . PRO A 1 248 ? -2.069 4.904 -18.897 1.00 89.00 248 PRO A O 1
ATOM 2018 N N . ILE A 1 249 ? -1.503 2.798 -18.347 1.00 86.06 249 ILE A N 1
ATOM 2019 C CA . ILE A 1 249 ? -0.278 2.752 -19.141 1.00 86.06 249 ILE A CA 1
ATOM 2020 C C . ILE A 1 249 ? -0.601 2.300 -20.566 1.00 86.06 249 ILE A C 1
ATOM 2022 O O . ILE A 1 249 ? -1.502 1.488 -20.808 1.00 86.06 249 ILE A O 1
ATOM 2026 N N . GLU A 1 250 ? 0.148 2.816 -21.536 1.00 83.75 250 GLU A N 1
ATOM 2027 C CA . GLU A 1 250 ? -0.049 2.469 -22.943 1.00 83.75 250 GLU A CA 1
ATOM 2028 C C . GLU A 1 250 ? 0.259 0.988 -23.225 1.00 83.75 250 GLU A C 1
ATOM 2030 O O . GLU A 1 250 ? 0.980 0.300 -22.493 1.00 83.75 250 GLU A O 1
ATOM 2035 N N . SER A 1 251 ? -0.299 0.473 -24.322 1.00 79.06 251 SER A N 1
ATOM 2036 C CA . SER A 1 251 ? -0.256 -0.959 -24.640 1.00 79.06 251 SER A CA 1
ATOM 2037 C C . SER A 1 251 ? 1.158 -1.525 -24.830 1.00 79.06 251 SER A C 1
ATOM 2039 O O . SER A 1 251 ? 1.383 -2.695 -24.521 1.00 79.06 251 SER A O 1
ATOM 2041 N N . GLU A 1 252 ? 2.111 -0.709 -25.284 1.00 79.06 252 GLU A N 1
ATOM 2042 C CA . GLU A 1 252 ? 3.509 -1.104 -25.488 1.00 79.06 252 GLU A CA 1
ATOM 2043 C C . GLU A 1 252 ? 4.204 -1.425 -24.157 1.00 79.06 252 GLU A C 1
ATOM 2045 O O . GLU A 1 252 ? 4.871 -2.454 -24.035 1.00 79.06 252 GLU A O 1
ATOM 2050 N N . TYR A 1 253 ? 3.944 -0.635 -23.111 1.00 76.12 253 TYR A N 1
ATOM 2051 C CA . TYR A 1 253 ? 4.436 -0.901 -21.754 1.00 76.12 253 TYR A CA 1
ATOM 2052 C C . TYR A 1 253 ? 3.874 -2.206 -21.201 1.00 76.12 253 TYR A C 1
ATOM 2054 O O . TYR A 1 253 ? 4.601 -3.018 -20.621 1.00 76.12 253 TYR A O 1
ATOM 2062 N N . LYS A 1 254 ? 2.585 -2.468 -21.455 1.00 78.00 254 LYS A N 1
ATOM 2063 C CA . LYS A 1 254 ? 1.950 -3.730 -21.059 1.00 78.00 254 LYS A CA 1
ATOM 2064 C C . LYS A 1 254 ? 2.623 -4.938 -21.709 1.00 78.00 254 LYS A C 1
ATOM 2066 O O . LYS A 1 254 ? 2.613 -6.010 -21.113 1.00 78.00 254 LYS A O 1
ATOM 2071 N N . GLN A 1 255 ? 3.218 -4.805 -22.897 1.00 81.88 255 GLN A N 1
ATOM 2072 C CA . GLN A 1 255 ? 3.970 -5.905 -23.513 1.00 81.88 255 GLN A CA 1
ATOM 2073 C C . GLN A 1 255 ? 5.274 -6.194 -22.768 1.00 81.88 255 GLN A C 1
ATOM 2075 O O . GLN A 1 255 ? 5.575 -7.360 -22.519 1.00 81.88 255 GLN A O 1
ATOM 2080 N N . VAL A 1 256 ? 6.012 -5.157 -22.359 1.00 79.12 256 VAL A N 1
ATOM 2081 C CA . VAL A 1 256 ? 7.235 -5.334 -21.559 1.00 79.12 256 VAL A CA 1
ATOM 2082 C C . VAL A 1 256 ? 6.914 -6.037 -20.240 1.00 79.12 256 VAL A C 1
ATOM 2084 O O . VAL A 1 256 ? 7.572 -7.009 -19.879 1.00 79.12 256 VAL A O 1
ATOM 2087 N N . PHE A 1 257 ? 5.829 -5.628 -19.586 1.00 78.31 257 PHE A N 1
ATOM 2088 C CA . PHE A 1 257 ? 5.335 -6.272 -18.374 1.00 78.31 257 PHE A CA 1
ATOM 2089 C C . PHE A 1 257 ? 4.871 -7.720 -18.592 1.00 78.31 257 PHE A C 1
ATOM 2091 O O . PHE A 1 257 ? 5.195 -8.589 -17.787 1.00 78.31 257 PHE A O 1
ATOM 2098 N N . LYS A 1 258 ? 4.181 -8.022 -19.701 1.00 77.56 258 LYS A N 1
ATOM 2099 C CA . LYS A 1 258 ? 3.760 -9.395 -20.051 1.00 77.56 258 LYS A CA 1
ATOM 2100 C C . LYS A 1 258 ? 4.931 -10.342 -20.290 1.00 77.56 258 LYS A C 1
ATOM 2102 O O . LYS A 1 258 ? 4.818 -11.527 -19.986 1.00 77.56 258 LYS A O 1
ATOM 2107 N N . ASN A 1 259 ? 6.043 -9.834 -20.816 1.00 79.44 259 ASN A N 1
ATOM 2108 C CA . ASN A 1 259 ? 7.258 -10.630 -20.993 1.00 79.44 259 ASN A CA 1
ATOM 2109 C C . ASN A 1 259 ? 7.892 -11.007 -19.646 1.00 79.44 259 ASN A C 1
ATOM 2111 O O . ASN A 1 259 ? 8.670 -11.958 -19.564 1.00 79.44 259 ASN A O 1
ATOM 2115 N N . TYR A 1 260 ? 7.515 -10.309 -18.575 1.00 81.06 260 TYR A N 1
ATOM 2116 C CA . TYR A 1 260 ? 8.002 -10.551 -17.235 1.00 81.06 260 TYR A CA 1
ATOM 2117 C C . TYR A 1 260 ? 7.028 -11.401 -16.412 1.00 81.06 260 TYR A C 1
ATOM 2119 O O . TYR A 1 260 ? 6.211 -10.902 -15.644 1.00 81.06 260 TYR A O 1
ATOM 2127 N N . SER A 1 261 ? 7.154 -12.725 -16.530 1.00 75.38 261 SER A N 1
ATOM 2128 C CA . SER A 1 261 ? 6.250 -13.710 -15.898 1.00 75.38 261 SER A CA 1
ATOM 2129 C C . SER A 1 261 ? 6.078 -13.607 -14.371 1.00 75.38 261 SER A C 1
ATOM 2131 O O . SER A 1 261 ? 5.153 -14.205 -13.824 1.00 75.38 261 SER A O 1
ATOM 2133 N N . LYS A 1 262 ? 6.954 -12.873 -13.674 1.00 84.44 262 LYS A N 1
ATOM 2134 C CA . LYS A 1 262 ? 6.913 -12.672 -12.215 1.00 84.44 262 LYS A CA 1
ATOM 2135 C C . LYS A 1 262 ? 6.232 -11.376 -11.778 1.00 84.44 262 LYS A C 1
ATOM 2137 O O . LYS A 1 262 ? 6.101 -11.151 -10.577 1.00 84.44 262 LYS A O 1
ATOM 2142 N N . LEU A 1 263 ? 5.838 -10.520 -12.720 1.00 90.25 263 LEU A N 1
ATOM 2143 C CA . LEU A 1 263 ? 5.071 -9.321 -12.422 1.00 90.25 263 LEU A CA 1
ATOM 2144 C C . LEU A 1 263 ? 3.608 -9.695 -12.207 1.00 90.25 263 LEU A C 1
ATOM 2146 O O . LEU A 1 263 ? 2.999 -10.374 -13.033 1.00 90.25 263 LEU A O 1
ATOM 2150 N N . ILE A 1 264 ? 3.036 -9.209 -11.115 1.00 93.12 264 ILE A N 1
ATOM 2151 C CA . ILE A 1 264 ? 1.674 -9.528 -10.715 1.00 93.12 264 ILE A CA 1
ATOM 2152 C C . ILE A 1 264 ? 0.862 -8.248 -10.715 1.00 93.12 264 ILE A C 1
ATOM 2154 O O . ILE A 1 264 ? 1.000 -7.397 -9.838 1.00 93.12 264 ILE A O 1
ATOM 2158 N N . GLU A 1 265 ? -0.003 -8.126 -11.711 1.00 93.25 265 GLU A N 1
ATOM 2159 C CA . GLU A 1 265 ? -0.976 -7.045 -11.772 1.00 93.25 265 GLU A CA 1
ATOM 2160 C C . GLU A 1 265 ? -2.030 -7.248 -10.678 1.00 93.25 265 GLU A C 1
ATOM 2162 O O . GLU A 1 265 ? -2.709 -8.280 -10.615 1.00 93.25 265 GLU A O 1
ATOM 2167 N N . LEU A 1 266 ? -2.140 -6.270 -9.783 1.00 95.06 266 LEU A N 1
ATOM 2168 C CA . LEU A 1 266 ? -3.123 -6.279 -8.714 1.00 95.06 266 LEU A CA 1
ATOM 2169 C C . LEU A 1 266 ? -4.412 -5.617 -9.218 1.00 95.06 266 LEU A C 1
ATOM 2171 O O . LEU A 1 266 ? -4.409 -4.428 -9.535 1.00 95.06 266 LEU A O 1
ATOM 2175 N N . PRO A 1 267 ? -5.532 -6.358 -9.286 1.00 92.75 267 PRO A N 1
ATOM 2176 C CA . PRO A 1 267 ? -6.767 -5.830 -9.831 1.00 92.75 267 PRO A CA 1
ATOM 2177 C C . PRO A 1 267 ? -7.370 -4.815 -8.864 1.00 92.75 267 PRO A C 1
ATOM 2179 O O . PRO A 1 267 ? -7.794 -5.171 -7.760 1.00 92.75 267 PRO A O 1
ATOM 2182 N N . LEU A 1 268 ? -7.458 -3.570 -9.318 1.00 92.56 268 LEU A N 1
ATOM 2183 C CA . LEU A 1 268 ? -8.198 -2.514 -8.649 1.00 92.56 268 LEU A CA 1
ATOM 2184 C C . LEU A 1 268 ? -9.585 -2.375 -9.282 1.00 92.56 268 LEU A C 1
ATOM 2186 O O . LEU A 1 268 ? -9.718 -2.300 -10.504 1.00 92.56 268 LEU A O 1
ATOM 2190 N N . THR A 1 269 ? -10.635 -2.380 -8.462 1.00 91.75 269 THR A N 1
ATOM 2191 C CA . THR A 1 269 ? -12.026 -2.336 -8.935 1.00 91.75 269 THR A CA 1
ATOM 2192 C C . THR A 1 269 ? -12.838 -1.289 -8.194 1.00 91.75 269 THR A C 1
ATOM 2194 O O . THR A 1 269 ? -12.593 -1.016 -7.023 1.00 91.75 269 THR A O 1
ATOM 2197 N N . THR A 1 270 ? -13.849 -0.741 -8.867 1.00 93.94 270 THR A N 1
ATOM 2198 C CA . THR A 1 270 ? -14.835 0.148 -8.242 1.00 93.94 270 THR A CA 1
ATOM 2199 C C . THR A 1 270 ? -15.607 -0.564 -7.139 1.00 93.94 270 THR A C 1
ATOM 2201 O O . THR A 1 270 ? -15.981 -1.731 -7.293 1.00 93.94 270 THR A O 1
ATOM 2204 N N . TRP A 1 271 ? -15.926 0.158 -6.072 1.00 94.50 271 TRP A N 1
ATOM 2205 C CA . TRP A 1 271 ? -16.690 -0.363 -4.947 1.00 94.50 271 TRP A CA 1
ATOM 2206 C C . TRP A 1 271 ? -18.183 -0.248 -5.218 1.00 94.50 271 TRP A C 1
ATOM 2208 O O . TRP A 1 271 ? -18.718 0.835 -5.428 1.00 94.50 271 TRP A O 1
ATOM 2218 N N . ASN A 1 272 ? -18.889 -1.372 -5.215 1.00 94.06 272 ASN A N 1
ATOM 2219 C CA . ASN A 1 272 ? -20.337 -1.336 -5.378 1.00 94.06 272 ASN A CA 1
ATOM 2220 C C . ASN A 1 272 ? -21.032 -0.886 -4.077 1.00 94.06 272 ASN A C 1
ATOM 2222 O O . ASN A 1 272 ? -20.434 -0.841 -3.001 1.00 94.06 272 ASN A O 1
ATOM 2226 N N . GLU A 1 273 ? -22.328 -0.591 -4.176 1.00 94.50 273 GLU A N 1
ATOM 2227 C CA . GLU A 1 273 ? -23.160 -0.197 -3.032 1.00 94.50 273 GLU A CA 1
ATOM 2228 C C . GLU A 1 273 ? -23.080 -1.200 -1.867 1.00 94.50 273 GLU A C 1
ATOM 2230 O O . GLU A 1 273 ? -23.020 -0.800 -0.705 1.00 94.50 273 GLU A O 1
ATOM 2235 N N . LYS A 1 274 ? -23.013 -2.504 -2.166 1.00 92.69 274 LYS A N 1
ATOM 2236 C CA . LYS A 1 274 ? -22.905 -3.552 -1.148 1.00 92.69 274 LYS A CA 1
ATOM 2237 C C . LYS A 1 274 ? -21.600 -3.431 -0.355 1.00 92.69 274 LYS A C 1
ATOM 2239 O O . LYS A 1 274 ? -21.664 -3.462 0.869 1.00 92.69 274 LYS A O 1
ATOM 2244 N N . HIS A 1 275 ? -20.457 -3.248 -1.015 1.00 92.88 275 HIS A N 1
ATOM 2245 C CA . HIS A 1 275 ? -19.159 -3.099 -0.344 1.00 92.88 275 HIS A CA 1
ATOM 2246 C C . HIS A 1 275 ? -19.155 -1.884 0.597 1.00 92.88 275 HIS A C 1
ATOM 2248 O O . HIS A 1 275 ? -18.722 -1.976 1.744 1.00 92.88 275 HIS A O 1
ATOM 2254 N N . ILE A 1 276 ? -19.720 -0.762 0.141 1.00 93.62 276 ILE A N 1
ATOM 2255 C CA . ILE A 1 276 ? -19.831 0.471 0.932 1.00 93.62 276 ILE A CA 1
ATOM 2256 C C . ILE A 1 276 ? -20.719 0.251 2.162 1.00 93.62 276 ILE A C 1
ATOM 2258 O O . ILE A 1 276 ? -20.326 0.594 3.277 1.00 93.62 276 ILE A O 1
ATOM 2262 N N . ASN A 1 277 ? -21.892 -0.361 1.982 1.00 91.19 277 ASN A N 1
ATOM 2263 C CA . ASN A 1 277 ? -22.814 -0.660 3.078 1.00 91.19 277 ASN A CA 1
ATOM 2264 C C . ASN A 1 277 ? -22.197 -1.626 4.098 1.00 91.19 277 ASN A C 1
ATOM 2266 O O . ASN A 1 277 ? -22.286 -1.387 5.301 1.00 91.19 277 ASN A O 1
ATOM 2270 N N . GLU A 1 278 ? -21.541 -2.696 3.643 1.00 90.75 278 GLU A N 1
ATOM 2271 C CA . GLU A 1 278 ? -20.877 -3.666 4.521 1.00 90.75 278 GLU A CA 1
ATOM 2272 C C . GLU A 1 278 ? -19.771 -3.013 5.357 1.00 90.75 278 GLU A C 1
ATOM 2274 O O . GLU A 1 278 ? -19.665 -3.285 6.558 1.00 90.75 278 GLU A O 1
ATOM 2279 N N . TRP A 1 279 ? -18.990 -2.112 4.758 1.00 92.31 279 TRP A N 1
ATOM 2280 C CA . TRP A 1 279 ? -17.982 -1.338 5.478 1.00 92.31 279 TRP A CA 1
ATOM 2281 C C . TRP A 1 279 ? -18.617 -0.393 6.506 1.00 92.31 279 TRP A C 1
ATOM 2283 O O . TRP A 1 279 ? -18.215 -0.405 7.669 1.00 92.31 279 TRP A O 1
ATOM 2293 N N . LEU A 1 280 ? -19.658 0.359 6.129 1.00 89.31 280 LEU A N 1
ATOM 2294 C CA . LEU A 1 280 ? -20.376 1.258 7.043 1.00 89.31 280 LEU A CA 1
ATOM 2295 C C . LEU A 1 280 ? -20.983 0.512 8.237 1.00 89.31 280 LEU A C 1
ATOM 2297 O O . LEU A 1 280 ? -20.926 1.006 9.360 1.00 89.31 280 LEU A O 1
ATOM 2301 N N . VAL A 1 281 ? -21.534 -0.686 8.022 1.00 87.31 281 VAL A N 1
ATOM 2302 C CA . VAL A 1 281 ? -22.033 -1.544 9.108 1.00 87.31 281 VAL A CA 1
ATOM 2303 C C . VAL A 1 281 ? -20.881 -1.989 10.007 1.00 87.31 281 VAL A C 1
ATOM 2305 O O . VAL A 1 281 ? -20.958 -1.830 11.227 1.00 87.31 281 VAL A O 1
ATOM 2308 N N . ARG A 1 282 ? -19.801 -2.522 9.421 1.00 84.94 282 ARG A N 1
ATOM 2309 C CA . ARG A 1 282 ? -18.645 -3.045 10.165 1.00 84.94 282 ARG A CA 1
ATOM 2310 C C . ARG A 1 282 ? -17.966 -1.976 11.021 1.00 84.94 282 ARG A C 1
ATOM 2312 O O . ARG A 1 282 ? -17.563 -2.277 12.141 1.00 84.94 282 ARG A O 1
ATOM 2319 N N . TYR A 1 283 ? -17.864 -0.753 10.510 1.00 84.75 283 TYR A N 1
ATOM 2320 C CA . TYR A 1 283 ? -17.213 0.378 11.175 1.00 84.75 283 TYR A CA 1
ATOM 2321 C C . TYR A 1 283 ? -18.210 1.417 11.684 1.00 84.75 283 TYR A C 1
ATOM 2323 O O . TYR A 1 283 ? -17.847 2.561 11.946 1.00 84.75 283 TYR A O 1
ATOM 2331 N N . SER A 1 284 ? -19.462 1.007 11.891 1.00 78.00 284 SER A N 1
ATOM 2332 C CA . SER A 1 284 ? -20.533 1.843 12.445 1.00 78.00 284 SER A CA 1
ATOM 2333 C C . SER A 1 284 ? -20.135 2.505 13.766 1.00 78.00 284 SER A C 1
ATOM 2335 O O . SER A 1 284 ? -20.504 3.651 14.013 1.00 78.00 284 SER A O 1
ATOM 2337 N N . SER A 1 285 ? -19.301 1.838 14.575 1.00 73.69 285 SER A N 1
ATOM 2338 C CA . SER A 1 285 ? -18.743 2.377 15.821 1.00 73.69 285 SER A CA 1
ATOM 2339 C C . SER A 1 285 ? -17.943 3.663 15.649 1.00 73.69 285 SER A C 1
ATOM 2341 O O . SER A 1 285 ? -17.940 4.492 16.555 1.00 73.69 285 SER A O 1
ATOM 2343 N N . CYS A 1 286 ? -17.335 3.884 14.482 1.00 74.06 286 CYS A N 1
ATOM 2344 C CA . CYS A 1 286 ? -16.659 5.142 14.165 1.00 74.06 286 CYS A CA 1
ATOM 2345 C C . CYS A 1 286 ? -17.641 6.328 14.088 1.00 74.06 286 CYS A C 1
ATOM 2347 O O . CYS A 1 286 ? -17.215 7.482 14.136 1.00 74.06 286 CYS A O 1
ATOM 2349 N N . PHE A 1 287 ? -18.950 6.056 14.018 1.00 71.94 287 PHE A N 1
ATOM 2350 C CA . PHE A 1 287 ? -20.010 7.044 13.823 1.00 71.94 287 PHE A CA 1
ATOM 2351 C C . PHE A 1 287 ? -21.006 7.149 15.000 1.00 71.94 287 PHE A C 1
ATOM 2353 O O . PHE A 1 287 ? -21.847 8.048 14.992 1.00 71.94 287 PHE A O 1
ATOM 2360 N N . ILE A 1 288 ? -20.914 6.287 16.026 1.00 60.16 288 ILE A N 1
ATOM 2361 C CA . ILE A 1 288 ? -21.951 6.113 17.072 1.00 60.16 288 ILE A CA 1
ATOM 2362 C C . ILE A 1 288 ? -22.269 7.395 17.863 1.00 60.16 288 ILE A C 1
ATOM 2364 O O . ILE A 1 288 ? -23.436 7.640 18.155 1.00 60.16 288 ILE A O 1
ATOM 2368 N N . ASN A 1 289 ? -21.298 8.273 18.141 1.00 58.84 289 ASN A N 1
ATOM 2369 C CA . ASN A 1 289 ? -21.598 9.492 18.922 1.00 58.84 289 ASN A CA 1
ATOM 2370 C C . ASN A 1 289 ? -22.215 10.619 18.070 1.00 58.84 289 ASN A C 1
ATOM 2372 O O . ASN A 1 289 ? -22.487 11.691 18.598 1.00 58.84 289 ASN A O 1
ATOM 2376 N N . TYR A 1 290 ? -22.421 10.402 16.764 1.00 57.97 290 TYR A N 1
ATOM 2377 C CA . TYR A 1 290 ? -23.051 11.385 15.878 1.00 57.97 290 TYR A CA 1
ATOM 2378 C C . TYR A 1 290 ? -24.537 11.113 15.645 1.00 57.97 290 TYR A C 1
ATOM 2380 O O . TYR A 1 290 ? -25.260 12.038 15.300 1.00 57.97 290 TYR A O 1
ATOM 2388 N N . GLN A 1 291 ? -25.030 9.889 15.862 1.00 51.88 291 GLN A N 1
ATOM 2389 C CA . GLN A 1 291 ? -26.465 9.594 15.874 1.00 51.88 291 GLN A CA 1
ATOM 2390 C C . GLN A 1 291 ? -26.751 8.361 16.737 1.00 51.88 291 GLN A C 1
ATOM 2392 O O . GLN A 1 291 ? -26.329 7.257 16.403 1.00 51.88 291 GLN A O 1
ATOM 2397 N N . SER A 1 292 ? -27.608 8.513 17.750 1.00 53.53 292 SER A N 1
ATOM 2398 C CA . SER A 1 292 ? -28.284 7.404 18.445 1.00 53.53 292 SER A CA 1
ATOM 2399 C C . SER A 1 292 ? -29.210 6.574 17.529 1.00 53.53 292 SER A C 1
ATOM 2401 O O . SER A 1 292 ? -29.767 5.572 17.966 1.00 53.53 292 SER A O 1
ATOM 2403 N N . ASN A 1 293 ? -29.345 6.958 16.249 1.00 54.72 293 ASN A N 1
ATOM 2404 C CA . ASN A 1 293 ? -30.348 6.470 15.298 1.00 54.72 293 ASN A CA 1
ATOM 2405 C C . ASN A 1 293 ? -29.773 5.952 13.960 1.00 54.72 293 ASN A C 1
ATOM 2407 O O . ASN A 1 293 ? -30.498 5.913 12.963 1.00 54.72 293 ASN A O 1
ATOM 2411 N N . LEU A 1 294 ? -28.497 5.543 13.897 1.00 67.88 294 LEU A N 1
ATOM 2412 C CA . LEU A 1 294 ? -27.934 4.850 12.723 1.00 67.88 294 LEU A CA 1
ATOM 2413 C C . LEU A 1 294 ? -28.547 3.442 12.584 1.00 67.88 294 LEU A C 1
ATOM 2415 O O . LEU A 1 294 ? -27.939 2.420 12.890 1.00 67.88 294 LEU A O 1
ATOM 2419 N N . THR A 1 295 ? -29.802 3.390 12.145 1.00 76.31 295 THR A N 1
ATOM 2420 C CA . THR A 1 295 ? -30.501 2.145 11.820 1.00 76.31 295 THR A CA 1
ATOM 2421 C C . THR A 1 295 ? -29.920 1.537 10.543 1.00 76.31 295 THR A C 1
ATOM 2423 O O . THR A 1 295 ? -29.396 2.250 9.684 1.00 76.31 295 THR A O 1
ATOM 2426 N N . GLY A 1 296 ? -30.069 0.220 10.356 1.00 79.00 296 GLY A N 1
ATOM 2427 C CA . GLY A 1 296 ? -29.628 -0.448 9.123 1.00 79.00 296 GLY A CA 1
ATOM 2428 C C . GLY A 1 296 ? -30.230 0.168 7.851 1.00 79.00 296 GLY A C 1
ATOM 2429 O O . GLY A 1 296 ? -29.548 0.286 6.837 1.00 79.00 296 GLY A O 1
ATOM 2430 N N . SER A 1 297 ? -31.474 0.661 7.922 1.00 83.25 297 SER A N 1
ATOM 2431 C CA . SER A 1 297 ? -32.107 1.387 6.811 1.00 83.25 297 SER A CA 1
ATOM 2432 C C . SER A 1 297 ? -31.384 2.694 6.484 1.00 83.25 297 SER A C 1
ATOM 2434 O O . SER A 1 297 ? -31.220 3.016 5.308 1.00 83.25 297 SER A O 1
ATOM 2436 N N . LYS A 1 298 ? -30.934 3.443 7.501 1.00 84.50 298 LYS A N 1
ATOM 2437 C CA . LYS A 1 298 ? -30.210 4.701 7.290 1.00 84.50 298 LYS A CA 1
ATOM 2438 C C . LYS A 1 298 ? -28.810 4.462 6.732 1.00 84.50 298 LYS A C 1
ATOM 2440 O O . LYS A 1 298 ? -28.380 5.204 5.857 1.00 84.50 298 LYS A O 1
ATOM 2445 N N . ILE A 1 299 ? -28.131 3.407 7.186 1.00 85.31 299 ILE A N 1
ATOM 2446 C CA . ILE A 1 299 ? -26.825 3.004 6.646 1.00 85.31 299 ILE A CA 1
ATOM 2447 C C . ILE A 1 299 ? -26.932 2.686 5.150 1.00 85.31 299 ILE A C 1
ATOM 2449 O O . ILE A 1 299 ? -26.148 3.215 4.368 1.00 85.31 299 ILE A O 1
ATOM 2453 N N . ASN A 1 300 ? -27.938 1.902 4.748 1.00 88.50 300 ASN A N 1
ATOM 2454 C CA . ASN A 1 300 ? -28.159 1.573 3.338 1.00 88.50 300 ASN A CA 1
ATOM 2455 C C . ASN A 1 300 ? -28.450 2.819 2.489 1.00 88.50 300 ASN A C 1
ATOM 2457 O O . ASN A 1 300 ? -27.947 2.944 1.375 1.00 88.50 300 ASN A O 1
ATOM 2461 N N . GLU A 1 301 ? -29.237 3.763 3.016 1.00 90.50 301 GLU A N 1
ATOM 2462 C CA . GLU A 1 301 ? -29.487 5.039 2.342 1.00 90.50 301 GLU A CA 1
ATOM 2463 C C . GLU A 1 301 ? -28.185 5.834 2.158 1.00 90.50 301 GLU A C 1
ATOM 2465 O O . GLU A 1 301 ? -27.909 6.305 1.055 1.00 90.50 301 GLU A O 1
ATOM 2470 N N . ILE A 1 302 ? -27.357 5.942 3.205 1.00 91.06 302 ILE A N 1
ATOM 2471 C CA . ILE A 1 302 ? -26.064 6.637 3.151 1.00 91.06 302 ILE A CA 1
ATOM 2472 C C . ILE A 1 302 ? -25.145 5.986 2.114 1.00 91.06 302 ILE A C 1
ATOM 2474 O O . ILE A 1 302 ? -24.614 6.691 1.257 1.00 91.06 302 ILE A O 1
ATOM 2478 N N . GLY A 1 303 ? -24.966 4.664 2.145 1.00 92.94 303 GLY A N 1
ATOM 2479 C CA . GLY A 1 303 ? -24.071 3.999 1.199 1.00 92.94 303 GLY A CA 1
ATOM 2480 C C . GLY A 1 303 ? -24.563 4.086 -0.245 1.00 92.94 303 GLY A C 1
ATOM 2481 O O . GLY A 1 303 ? -23.752 4.325 -1.140 1.00 92.94 303 GLY A O 1
ATOM 2482 N N . LYS A 1 304 ? -25.882 4.036 -0.484 1.00 95.00 304 LYS A N 1
ATOM 2483 C CA . LYS A 1 304 ? -26.465 4.318 -1.805 1.00 95.00 304 LYS A CA 1
ATOM 2484 C C . LYS A 1 304 ? -26.165 5.742 -2.276 1.00 95.00 304 LYS A C 1
ATOM 2486 O O . LYS A 1 304 ? -25.785 5.937 -3.429 1.00 95.00 304 LYS A O 1
ATOM 2491 N N . GLN A 1 305 ? -26.308 6.739 -1.402 1.00 94.19 305 GLN A N 1
ATOM 2492 C CA . GLN A 1 305 ? -25.995 8.133 -1.736 1.00 94.19 305 GLN A CA 1
ATOM 2493 C C . GLN A 1 305 ? -24.510 8.318 -2.060 1.00 94.19 305 GLN A C 1
ATOM 2495 O O . GLN A 1 305 ? -24.176 8.947 -3.065 1.00 94.19 305 GLN A O 1
ATOM 2500 N N . ILE A 1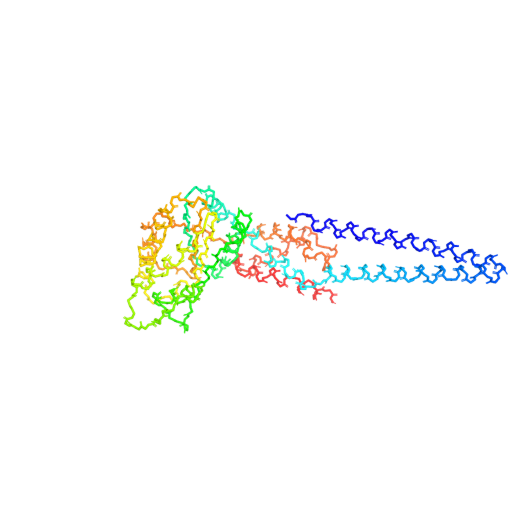 306 ? -23.618 7.723 -1.262 1.00 94.88 306 ILE A N 1
ATOM 2501 C CA . ILE A 1 306 ? -22.174 7.736 -1.526 1.00 94.88 306 ILE A CA 1
ATOM 2502 C C . ILE A 1 306 ? -21.888 7.082 -2.880 1.00 94.88 306 ILE A C 1
ATOM 2504 O O . ILE A 1 306 ? -21.225 7.693 -3.714 1.00 94.88 306 ILE A O 1
ATOM 2508 N N . PHE A 1 307 ? -22.428 5.892 -3.151 1.00 96.50 307 PHE A N 1
ATOM 2509 C CA . PHE A 1 307 ? -22.237 5.191 -4.424 1.00 96.50 307 PHE A CA 1
ATOM 2510 C C . PHE A 1 307 ? -22.655 6.042 -5.634 1.00 96.50 307 PHE A C 1
ATOM 2512 O O . PHE A 1 307 ? -21.909 6.157 -6.609 1.00 96.50 307 PHE A O 1
ATOM 2519 N N . LEU A 1 308 ? -23.827 6.681 -5.563 1.00 95.50 308 LEU A N 1
ATOM 2520 C CA . LEU A 1 308 ? -24.334 7.540 -6.635 1.00 95.50 308 LEU A CA 1
ATOM 2521 C C . LEU A 1 308 ? -23.477 8.800 -6.822 1.00 95.50 308 LEU A C 1
ATOM 2523 O O . LEU A 1 308 ? -23.175 9.167 -7.956 1.00 95.50 308 LEU A O 1
ATOM 2527 N N . LYS A 1 309 ? -23.044 9.439 -5.728 1.00 94.88 309 LYS A N 1
ATOM 2528 C CA . LYS A 1 309 ? -22.241 10.673 -5.761 1.00 94.88 309 LYS A CA 1
ATOM 2529 C C . LYS A 1 309 ? -20.807 10.448 -6.250 1.00 94.88 309 LYS A C 1
ATOM 2531 O O . LYS A 1 309 ? -20.195 11.344 -6.822 1.00 94.88 309 LYS A O 1
ATOM 2536 N N . THR A 1 310 ? -20.272 9.249 -6.053 1.00 95.56 310 THR A N 1
ATOM 2537 C CA . THR A 1 310 ? -18.863 8.901 -6.314 1.00 95.56 310 THR A CA 1
ATOM 2538 C C . THR A 1 310 ? -18.650 8.281 -7.690 1.00 95.56 310 THR A C 1
ATOM 2540 O O . THR A 1 310 ? -17.776 7.438 -7.875 1.00 95.56 310 THR A O 1
ATOM 2543 N N . ASN A 1 311 ? -19.485 8.672 -8.658 1.00 92.56 311 ASN A N 1
ATOM 2544 C CA . ASN A 1 311 ? -19.484 8.130 -10.014 1.00 92.56 311 ASN A CA 1
ATOM 2545 C C . ASN A 1 311 ? -19.507 6.590 -10.027 1.00 92.56 311 ASN A C 1
ATOM 2547 O O . ASN A 1 311 ? -18.645 5.939 -10.615 1.00 92.56 311 ASN A O 1
ATOM 2551 N N . LYS A 1 312 ? -20.510 6.012 -9.354 1.00 92.88 312 LYS A N 1
ATOM 2552 C CA . LYS A 1 312 ? -20.691 4.557 -9.229 1.00 92.88 312 LYS A CA 1
ATOM 2553 C C . LYS A 1 312 ? -19.531 3.876 -8.494 1.00 92.88 312 LYS A C 1
ATOM 2555 O O . LYS A 1 312 ? -19.117 2.779 -8.869 1.00 92.88 312 LYS A O 1
ATOM 2560 N N . GLY A 1 313 ? -19.044 4.511 -7.427 1.00 93.75 313 GLY A N 1
ATOM 2561 C CA . GLY A 1 313 ? -18.139 3.874 -6.477 1.00 93.75 313 GLY A CA 1
ATOM 2562 C C . GLY A 1 313 ? -16.661 3.915 -6.842 1.00 93.75 313 GLY A C 1
ATOM 2563 O O . GLY A 1 313 ? -15.937 2.960 -6.560 1.00 93.75 313 GLY A O 1
ATOM 2564 N N . ILE A 1 314 ? -16.194 4.995 -7.472 1.00 95.50 314 ILE A N 1
ATOM 2565 C CA . ILE A 1 314 ? -14.757 5.216 -7.668 1.00 95.50 314 ILE A CA 1
ATOM 2566 C C . ILE A 1 314 ? -14.079 5.284 -6.284 1.00 95.50 314 ILE A C 1
ATOM 2568 O O . ILE A 1 314 ? -14.406 6.190 -5.510 1.00 95.50 314 ILE A O 1
ATOM 2572 N N . PRO A 1 315 ? -13.142 4.370 -5.957 1.00 95.25 315 PRO A N 1
ATOM 2573 C CA . PRO A 1 315 ? -12.577 4.216 -4.617 1.00 95.25 315 PRO A CA 1
ATOM 2574 C C . PRO A 1 315 ? -12.048 5.504 -3.994 1.00 95.25 315 PRO A C 1
ATOM 2576 O O . PRO A 1 315 ? -12.352 5.791 -2.840 1.00 95.25 315 PRO A O 1
ATOM 2579 N N . ARG A 1 316 ? -11.323 6.328 -4.762 1.00 94.81 316 ARG A N 1
ATOM 2580 C CA . ARG A 1 316 ? -10.781 7.604 -4.275 1.00 94.81 316 ARG A CA 1
ATOM 2581 C C . ARG A 1 316 ? -11.867 8.595 -3.867 1.00 94.81 316 ARG A C 1
ATOM 2583 O O . ARG A 1 316 ? -11.714 9.317 -2.888 1.00 94.81 316 ARG A O 1
ATOM 2590 N N . MET A 1 317 ? -12.965 8.640 -4.615 1.00 96.19 317 MET A N 1
ATOM 2591 C CA . MET A 1 317 ? -14.093 9.508 -4.286 1.00 96.19 317 MET A CA 1
ATOM 2592 C C . MET A 1 317 ? -14.866 8.946 -3.091 1.00 96.19 317 MET A C 1
ATOM 2594 O O . MET A 1 317 ? -15.264 9.696 -2.207 1.00 96.19 317 MET A O 1
ATOM 2598 N N . VAL A 1 318 ? -15.062 7.626 -3.035 1.00 95.19 318 VAL A N 1
ATOM 2599 C CA . VAL A 1 318 ? -15.730 6.979 -1.898 1.00 95.19 318 VAL A CA 1
ATOM 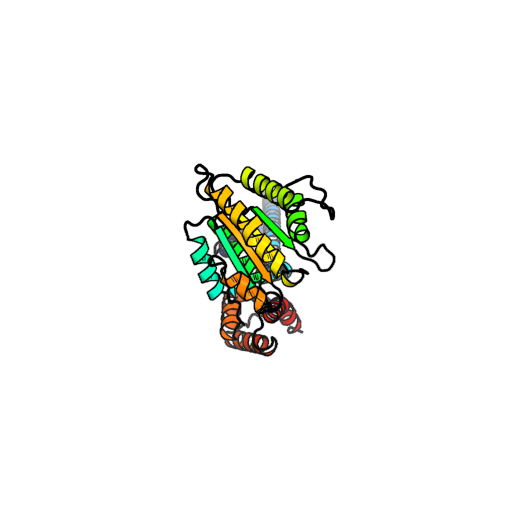2600 C C . VAL A 1 318 ? -14.939 7.161 -0.609 1.00 95.19 318 VAL A C 1
ATOM 2602 O O . VAL A 1 318 ? -15.538 7.495 0.408 1.00 95.19 318 VAL A O 1
ATOM 2605 N N . SER A 1 319 ? -13.616 6.984 -0.631 1.00 93.25 319 SER A N 1
ATOM 2606 C CA . SER A 1 319 ? -12.776 7.164 0.553 1.00 93.25 319 SER A CA 1
ATOM 2607 C C . SER A 1 319 ? -12.887 8.587 1.099 1.00 93.25 319 SER A C 1
ATOM 2609 O O . SER A 1 319 ? -13.151 8.756 2.286 1.00 93.25 319 SER A O 1
ATOM 2611 N N . GLN A 1 320 ? -12.819 9.601 0.232 1.00 92.38 320 GLN A N 1
ATOM 2612 C CA . GLN A 1 320 ? -13.043 11.003 0.603 1.00 92.38 320 GLN A CA 1
ATOM 2613 C C . GLN A 1 320 ? -14.435 11.230 1.211 1.00 92.38 320 GLN A C 1
ATOM 2615 O O . GLN A 1 320 ? -14.571 11.873 2.251 1.00 92.38 320 GLN A O 1
ATOM 2620 N N . GLU A 1 321 ? -15.480 10.669 0.601 1.00 92.94 321 GLU A N 1
ATOM 2621 C CA . GLU A 1 321 ? -16.848 10.791 1.109 1.00 92.94 321 GLU A CA 1
ATOM 2622 C C . GLU A 1 321 ? -17.032 10.131 2.482 1.00 92.94 321 GLU A C 1
ATOM 2624 O O . GLU A 1 321 ? -17.740 10.681 3.327 1.00 92.94 321 GLU A O 1
ATOM 2629 N N . LEU A 1 322 ? -16.383 8.990 2.725 1.00 90.62 322 LEU A N 1
ATOM 2630 C CA . LEU A 1 322 ? -16.392 8.301 4.017 1.00 90.62 322 LEU A CA 1
ATOM 2631 C C . LEU A 1 322 ? -15.584 9.059 5.082 1.00 90.62 322 LEU A C 1
ATOM 2633 O O . LEU A 1 322 ? -16.017 9.123 6.232 1.00 90.62 322 LEU A O 1
ATOM 2637 N N . GLU A 1 323 ? -14.455 9.669 4.712 1.00 88.88 323 GLU A N 1
ATOM 2638 C CA . GLU A 1 323 ? -13.654 10.522 5.604 1.00 88.88 323 GLU A CA 1
ATOM 2639 C C . GLU A 1 323 ? -14.400 11.789 6.040 1.00 88.88 323 GLU A C 1
ATOM 2641 O O . GLU A 1 323 ? -14.281 12.222 7.188 1.00 88.88 323 GLU A O 1
ATOM 2646 N N . ASP A 1 324 ? -15.192 12.378 5.144 1.00 87.38 324 ASP A N 1
ATOM 2647 C CA . ASP A 1 324 ? -15.975 13.582 5.429 1.00 87.38 324 ASP A CA 1
ATOM 2648 C C . ASP A 1 324 ? -17.335 13.299 6.074 1.00 87.38 324 ASP A C 1
ATOM 2650 O O . ASP A 1 324 ? -17.971 14.218 6.604 1.00 87.38 324 ASP A O 1
ATOM 2654 N N . LEU A 1 325 ? -17.792 12.044 6.061 1.00 85.81 325 LEU A N 1
ATOM 2655 C CA . LEU A 1 325 ? -19.089 11.649 6.601 1.00 85.81 325 LEU A CA 1
ATOM 2656 C C . LEU A 1 325 ? -19.299 12.090 8.065 1.00 85.81 325 LEU A C 1
ATOM 2658 O O . LEU A 1 325 ? -20.350 12.676 8.334 1.00 85.81 325 LEU A O 1
ATOM 2662 N N . PRO A 1 326 ? -18.339 11.926 9.004 1.00 79.88 326 PRO A N 1
ATOM 2663 C CA . PRO A 1 326 ? -18.511 12.382 10.385 1.00 79.88 326 PRO A CA 1
ATOM 2664 C C . PRO A 1 326 ? -18.831 13.874 10.494 1.00 79.88 326 PRO A C 1
ATOM 2666 O O . PRO A 1 326 ? -19.730 14.254 11.237 1.00 79.88 326 PRO A O 1
ATOM 2669 N N . LYS A 1 327 ? -18.154 14.725 9.709 1.00 77.56 327 LYS A N 1
ATOM 2670 C CA . LYS A 1 327 ? -18.371 16.184 9.724 1.00 77.56 327 LYS A CA 1
ATOM 2671 C C . LYS A 1 327 ? -19.793 16.540 9.292 1.00 77.56 327 LYS A C 1
ATOM 2673 O O . LYS A 1 327 ? -20.407 17.446 9.846 1.00 77.56 327 LYS A O 1
ATOM 2678 N N . ARG A 1 328 ? -20.337 15.815 8.311 1.00 77.12 328 ARG A N 1
ATOM 2679 C CA . ARG A 1 328 ? -21.708 16.033 7.823 1.00 77.12 328 ARG A CA 1
ATOM 2680 C C . ARG A 1 328 ? -22.746 15.579 8.836 1.00 77.12 328 ARG A C 1
ATOM 2682 O O . ARG A 1 328 ? -23.744 16.263 9.018 1.00 77.12 328 ARG A O 1
ATOM 2689 N N . LEU A 1 329 ? -22.492 14.458 9.510 1.00 73.19 329 LEU A N 1
ATOM 2690 C CA . LEU A 1 329 ? -23.391 13.947 10.541 1.00 73.19 329 LEU A CA 1
ATOM 2691 C C . LEU A 1 329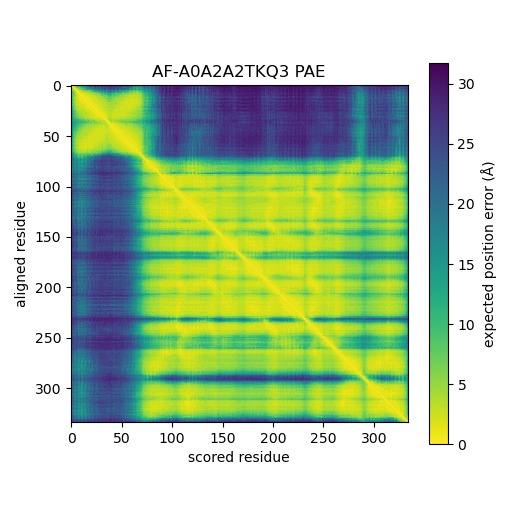 ? -23.469 14.882 11.760 1.00 73.19 329 LEU A C 1
ATOM 2693 O O . LEU A 1 329 ? -24.539 14.981 12.348 1.00 73.19 329 LEU A O 1
ATOM 2697 N N . VAL A 1 330 ? -22.395 15.615 12.086 1.00 66.94 330 VAL A N 1
ATOM 2698 C CA . VAL A 1 330 ? -22.415 16.691 13.102 1.00 66.94 330 VAL A CA 1
ATOM 2699 C C . VAL A 1 330 ? -23.296 17.863 12.663 1.00 66.94 330 VAL A C 1
ATOM 2701 O O . VAL A 1 330 ? -24.123 18.339 13.432 1.00 66.94 330 VAL A O 1
ATOM 2704 N N . ASN A 1 331 ? -23.155 18.319 11.417 1.00 58.12 331 ASN A N 1
ATOM 2705 C CA . ASN A 1 331 ? -23.838 19.525 10.934 1.00 58.12 331 ASN A CA 1
ATOM 2706 C C . ASN A 1 331 ? -25.340 19.335 10.663 1.00 58.12 331 ASN A C 1
ATOM 2708 O O . ASN A 1 331 ? -26.052 20.319 10.507 1.00 58.12 331 ASN A O 1
ATOM 2712 N N . CYS A 1 332 ? -25.835 18.095 10.609 1.00 55.28 332 CYS A N 1
ATOM 2713 C CA . CYS A 1 332 ? -27.267 17.792 10.508 1.00 55.28 332 CYS A CA 1
ATOM 2714 C C . CYS A 1 332 ? -27.989 17.748 11.873 1.00 55.28 332 CYS A C 1
ATOM 2716 O O . CYS A 1 332 ? -29.137 17.311 11.923 1.00 55.28 332 CYS A O 1
ATOM 2718 N N . GLN A 1 333 ? -27.320 18.135 12.969 1.00 45.47 333 GLN A N 1
ATOM 2719 C CA . GLN A 1 333 ? -27.891 18.203 14.324 1.00 45.47 333 GLN A CA 1
ATOM 2720 C C . GLN A 1 333 ? -28.322 19.622 14.764 1.00 45.47 333 GLN A C 1
ATOM 2722 O O . GLN A 1 333 ? -28.686 19.804 15.925 1.00 45.47 333 GLN A O 1
ATOM 2727 N N . LEU A 1 334 ? -28.296 20.608 13.861 1.00 33.06 334 LEU A N 1
ATOM 2728 C CA . LEU A 1 334 ? -28.880 21.949 14.036 1.00 33.06 334 LEU A CA 1
ATOM 2729 C C . LEU A 1 334 ? -30.118 22.080 13.148 1.00 33.06 334 LEU A C 1
ATOM 2731 O O . LEU A 1 334 ? -31.059 22.785 13.576 1.00 33.06 334 LEU A O 1
#

Mean predicted aligned error: 11.64 Å